Protein AF-A0ABD1EBT6-F1 (afdb_monomer_lite)

Secondary structure (DSSP, 8-state):
--TTTS---SS-------S--S--EEEEEEEPTT-HHHHHHHHHHT--EEEEE---HHHHT----SSEE--SS--S---EEEEEEEEEE-TTS-EEEEEE-SS-TTSTBTTEEEEESSSTTGGGTTSSEEEEEE----TT-----TTSPPEE--THHIIIIIHHHHHHHH-S--PEEEEETTTEEEEE-SSS-EEEEE--TTS--

Organism: Hypothenemus hampei (NCBI:txid57062)

Sequence (205 aa):
MSENEYPYKGEEQQCHFNNKSTTSLSYYGKVKSGCIDYIKAVVVTIGPVSVGIYPDKEFQMYPGREEILESPNFSQQMNHNVLVVRYETTHDGKDYWLVKNSWRDNWGINEFTRIFRNKNNQYGIANAIIYPVLNIYDSTKSPKYRDRPFLNISIRYVEYFFLPLILLLYGHKPATALVYGQYVMTFMLNEKFSILLRFNLDSMN

Foldseek 3Di:
DDCVVPPDDPDDDDDPDDPPDPFAFPDKDKDAFPPLVVCQVCCVFPFKKKFFFQQDPCQVPPQADQDADDDPDADLDGDAIWIQGHWDADPVGFTWTWIAADPDCRHYNRRIHTYGRPHSCHRNRRGIIMDTQIDPPPVPDDPPPPDDDEDEDEPVCCVPPVVVVLCVPQNPDDFDWHDDPDFWTWTPSDPVDIHIYGYDPPPDD

InterPro domains:
  IPR000668 Peptidase C1A, papain C-terminal [PF00112] (2-133)
  IPR013128 Peptidase C1A [PTHR12411] (2-127)
  IPR038765 Papain-like cysteine peptidase superfamily [SSF54001] (2-137)

pLDDT: mean 74.18, std 22.22, range [31.44, 97.94]

Structure (mmCIF, N/CA/C/O backbone):
data_AF-A0ABD1EBT6-F1
#
_entry.id   AF-A0ABD1EBT6-F1
#
loop_
_atom_site.group_PDB
_atom_site.id
_atom_site.type_symbol
_atom_site.label_atom_id
_atom_site.label_alt_id
_atom_site.label_comp_id
_atom_site.label_asym_id
_atom_site.label_entity_id
_atom_site.label_seq_id
_atom_site.pdbx_PDB_ins_code
_atom_site.Cartn_x
_atom_site.Cartn_y
_atom_site.Cartn_z
_atom_site.occupancy
_atom_site.B_iso_or_equiv
_atom_site.auth_seq_id
_atom_site.auth_comp_id
_atom_site.auth_asym_id
_atom_site.auth_atom_id
_atom_site.pdbx_PDB_model_num
ATOM 1 N N . MET A 1 1 ? 13.365 -5.245 -16.283 1.00 87.31 1 MET A N 1
ATOM 2 C CA . MET A 1 1 ? 13.628 -6.697 -16.329 1.00 87.31 1 MET A CA 1
ATOM 3 C C . MET A 1 1 ? 12.586 -7.384 -15.466 1.00 87.31 1 MET A C 1
ATOM 5 O O . MET A 1 1 ? 12.072 -6.745 -14.552 1.00 87.31 1 MET A O 1
ATOM 9 N N . SER A 1 2 ? 12.240 -8.625 -15.778 1.00 89.94 2 SER A N 1
ATOM 10 C CA . SER A 1 2 ? 11.341 -9.450 -14.961 1.00 89.94 2 SER A CA 1
ATOM 11 C C . SER A 1 2 ? 12.075 -10.121 -13.790 1.00 89.94 2 SER A C 1
ATOM 13 O O . SER A 1 2 ? 13.301 -10.219 -13.813 1.00 89.94 2 SER A O 1
ATOM 15 N N . GLU A 1 3 ? 11.333 -10.635 -12.802 1.00 90.56 3 GLU A N 1
ATOM 16 C CA . GLU A 1 3 ? 11.896 -11.391 -11.664 1.00 90.56 3 GLU A CA 1
ATOM 17 C C . GLU A 1 3 ? 12.708 -12.617 -12.122 1.00 90.56 3 GLU A C 1
ATOM 19 O O . GLU A 1 3 ? 13.746 -12.933 -11.553 1.00 90.56 3 GLU A O 1
ATOM 24 N N . ASN A 1 4 ? 12.299 -13.272 -13.215 1.00 90.69 4 ASN A N 1
ATOM 25 C CA . ASN A 1 4 ? 13.038 -14.405 -13.782 1.00 90.69 4 ASN A CA 1
ATOM 26 C C . ASN A 1 4 ? 14.395 -13.989 -14.381 1.00 90.69 4 ASN A C 1
ATOM 28 O O . ASN A 1 4 ? 15.330 -14.786 -14.403 1.00 90.69 4 ASN A O 1
ATOM 32 N N . GLU A 1 5 ? 14.503 -12.759 -14.891 1.00 91.06 5 GLU A N 1
ATOM 33 C CA . GLU A 1 5 ? 15.734 -12.224 -15.488 1.00 91.06 5 GLU A CA 1
ATOM 34 C C . GLU A 1 5 ? 16.662 -11.579 -14.452 1.00 91.06 5 GLU A C 1
ATOM 36 O O . GLU A 1 5 ? 17.872 -11.536 -14.669 1.00 91.06 5 GLU A O 1
ATOM 41 N N . TYR A 1 6 ? 16.107 -11.056 -13.355 1.00 92.44 6 TYR A N 1
ATOM 42 C CA . TYR A 1 6 ? 16.852 -10.457 -12.249 1.00 92.44 6 TYR A CA 1
ATOM 43 C C . TYR A 1 6 ? 16.227 -10.875 -10.905 1.00 92.44 6 TYR A C 1
ATOM 45 O O . TYR A 1 6 ? 15.493 -10.092 -10.303 1.00 92.44 6 TYR A O 1
ATOM 53 N N . PRO A 1 7 ? 16.511 -12.097 -10.421 1.00 93.69 7 PRO A N 1
ATOM 54 C CA . PRO A 1 7 ? 15.863 -12.635 -9.231 1.00 93.69 7 PRO A CA 1
ATOM 55 C C . PRO A 1 7 ? 16.366 -11.986 -7.941 1.00 93.69 7 PRO A C 1
ATOM 57 O O . PRO A 1 7 ? 17.569 -11.757 -7.764 1.00 93.69 7 PRO A O 1
ATOM 60 N N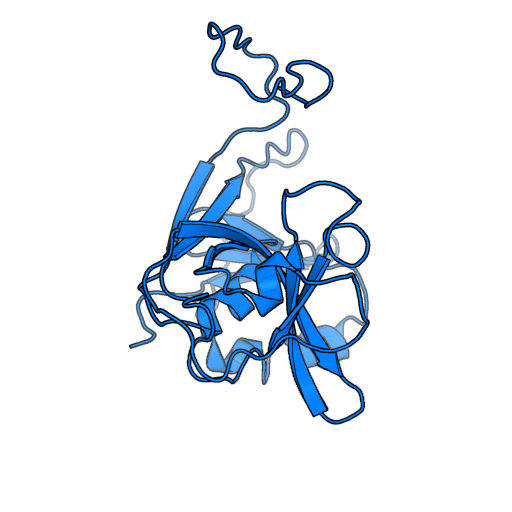 . TYR A 1 8 ? 15.454 -11.779 -6.997 1.00 93.25 8 TYR A N 1
ATOM 61 C CA . TYR A 1 8 ? 15.749 -11.304 -5.653 1.00 93.25 8 TYR A CA 1
ATOM 62 C C . TYR A 1 8 ? 16.649 -12.286 -4.884 1.00 93.25 8 TYR A C 1
ATOM 64 O O . TYR A 1 8 ? 16.400 -13.494 -4.858 1.00 93.25 8 TYR A O 1
ATOM 72 N N . LYS A 1 9 ? 17.697 -11.770 -4.225 1.00 94.69 9 LYS A N 1
ATOM 73 C CA . LYS A 1 9 ? 18.632 -12.578 -3.411 1.00 94.69 9 LYS A CA 1
ATOM 74 C C . LYS A 1 9 ? 18.606 -12.280 -1.915 1.00 94.69 9 LYS A C 1
ATOM 76 O O . LYS A 1 9 ? 19.195 -13.033 -1.154 1.00 94.69 9 LYS A O 1
ATOM 81 N N . GLY A 1 10 ? 17.913 -11.228 -1.478 1.00 92.44 10 GLY A N 1
ATOM 82 C CA . GLY A 1 10 ? 17.911 -10.841 -0.062 1.00 92.44 10 GLY A CA 1
ATOM 83 C C . GLY A 1 10 ? 19.189 -10.147 0.413 1.00 92.44 10 GLY A C 1
ATOM 84 O O . GLY A 1 10 ? 19.357 -9.966 1.612 1.00 92.44 10 GLY A O 1
ATOM 85 N N . GLU A 1 11 ? 20.060 -9.739 -0.508 1.00 95.69 11 GLU A N 1
ATOM 86 C CA . GLU A 1 11 ? 21.315 -9.046 -0.221 1.00 95.69 11 GLU A CA 1
ATOM 87 C C . GLU A 1 11 ? 21.679 -8.073 -1.350 1.00 95.69 11 GLU A C 1
ATOM 89 O O . GLU A 1 11 ? 21.178 -8.183 -2.478 1.00 95.69 11 GLU A O 1
ATOM 94 N N . GLU A 1 12 ? 22.537 -7.104 -1.031 1.00 95.88 12 GLU A N 1
ATOM 95 C CA . GLU A 1 12 ? 23.084 -6.169 -2.011 1.00 95.88 12 GLU A CA 1
ATOM 96 C C . GLU A 1 12 ? 24.015 -6.903 -2.987 1.00 95.88 12 GLU A C 1
ATOM 98 O O . GLU A 1 12 ? 24.836 -7.728 -2.595 1.00 95.88 12 GLU A O 1
ATOM 103 N N . GLN A 1 13 ? 23.880 -6.598 -4.276 1.00 94.69 13 GLN A N 1
ATOM 104 C CA . GLN A 1 13 ? 24.651 -7.208 -5.357 1.00 94.69 13 GLN A CA 1
ATOM 105 C C . GLN A 1 13 ? 25.164 -6.135 -6.310 1.00 94.69 13 GLN A C 1
ATOM 107 O O . GLN A 1 13 ? 24.651 -5.015 -6.349 1.00 94.69 13 GLN A O 1
ATOM 112 N N . GLN A 1 14 ? 26.130 -6.502 -7.150 1.00 96.38 14 GLN A N 1
ATOM 113 C CA . GLN A 1 14 ? 26.513 -5.657 -8.274 1.00 96.38 14 GLN A CA 1
ATOM 114 C C . GLN A 1 14 ? 25.343 -5.483 -9.255 1.00 96.38 14 GLN A C 1
ATOM 116 O O . GLN A 1 14 ? 24.541 -6.391 -9.480 1.00 96.38 14 GLN A O 1
ATOM 121 N N . CYS A 1 15 ? 25.245 -4.287 -9.838 1.00 94.62 15 CYS A N 1
ATOM 122 C CA . CYS A 1 15 ? 24.203 -3.964 -10.803 1.00 94.62 15 CYS A CA 1
ATOM 123 C C . CYS A 1 15 ? 24.454 -4.700 -12.125 1.00 94.62 15 CYS A C 1
ATOM 125 O O . CYS A 1 15 ? 25.416 -4.412 -12.836 1.00 94.62 15 CYS A O 1
ATOM 127 N N . HIS A 1 16 ? 23.543 -5.604 -12.479 1.00 92.44 16 HIS A N 1
ATOM 128 C CA . HIS A 1 16 ? 23.545 -6.324 -13.755 1.00 92.44 16 HIS A CA 1
ATOM 129 C C . HIS A 1 16 ? 22.368 -5.908 -14.648 1.00 92.44 16 HIS A C 1
ATOM 131 O O . HIS A 1 16 ? 21.829 -6.712 -15.411 1.00 92.44 16 HIS A O 1
ATOM 137 N N . PHE A 1 17 ? 21.946 -4.642 -14.545 1.00 90.75 17 PHE A N 1
ATOM 138 C CA . PHE A 1 17 ? 20.859 -4.105 -15.358 1.00 90.75 17 PHE A CA 1
ATOM 139 C C . PHE A 1 17 ? 21.162 -4.250 -16.854 1.00 90.75 17 PHE A C 1
ATOM 141 O O . PHE A 1 17 ? 22.211 -3.829 -17.342 1.00 90.75 17 PHE A O 1
ATOM 148 N N . ASN A 1 18 ? 20.202 -4.800 -17.597 1.00 86.44 18 ASN A N 1
ATOM 149 C CA . ASN A 1 18 ? 20.209 -4.812 -19.051 1.00 86.44 18 ASN A CA 1
ATOM 150 C C . ASN A 1 18 ? 18.966 -4.077 -19.582 1.00 86.44 18 ASN A C 1
ATOM 152 O O . ASN A 1 18 ? 17.905 -4.070 -18.957 1.00 86.44 18 ASN A O 1
ATOM 156 N N . ASN A 1 19 ? 19.077 -3.455 -20.759 1.00 80.62 19 ASN A N 1
ATOM 157 C CA . ASN A 1 19 ? 17.991 -2.660 -21.346 1.00 80.62 19 ASN A CA 1
ATOM 158 C C . ASN A 1 19 ? 16.839 -3.515 -21.931 1.00 80.62 19 ASN A C 1
ATOM 160 O O . ASN A 1 19 ? 16.123 -3.076 -22.827 1.00 80.62 19 ASN A O 1
ATOM 164 N N . LYS A 1 20 ? 16.631 -4.746 -21.445 1.00 76.62 20 LYS A N 1
ATOM 165 C CA . LYS A 1 20 ? 15.463 -5.580 -21.775 1.00 76.62 20 LYS A CA 1
ATOM 166 C C . LYS A 1 20 ? 14.320 -5.255 -20.818 1.00 76.62 20 LYS A C 1
ATOM 168 O O . LYS A 1 20 ? 13.806 -6.108 -20.094 1.00 76.62 20 LYS A O 1
ATOM 173 N N . SER A 1 21 ? 13.972 -3.975 -20.716 1.00 73.00 21 SER A N 1
ATOM 174 C CA . SER A 1 21 ? 12.933 -3.577 -19.779 1.00 73.00 21 SER A CA 1
ATOM 175 C C . SER A 1 21 ? 11.556 -3.975 -20.299 1.00 73.00 21 SER A C 1
ATOM 177 O O . SER A 1 21 ? 11.148 -3.558 -21.376 1.00 73.00 21 SER A O 1
ATOM 179 N N . THR A 1 22 ? 10.819 -4.749 -19.503 1.00 76.81 22 THR A N 1
ATOM 180 C CA . THR A 1 22 ? 9.424 -5.128 -19.772 1.00 76.81 22 THR A CA 1
ATOM 181 C C . THR A 1 22 ? 8.481 -3.919 -19.771 1.00 76.81 22 THR A C 1
ATOM 183 O O . THR A 1 22 ? 7.416 -3.959 -20.374 1.00 76.81 22 THR A O 1
ATOM 186 N N . THR A 1 23 ? 8.854 -2.839 -19.078 1.00 81.50 23 THR A N 1
ATOM 187 C CA . THR A 1 23 ? 8.077 -1.597 -18.983 1.00 81.50 23 THR A CA 1
ATOM 188 C C . THR A 1 23 ? 8.992 -0.409 -18.678 1.00 81.50 23 THR A C 1
ATOM 190 O O . THR A 1 23 ? 10.156 -0.591 -18.319 1.00 81.50 23 THR A O 1
ATOM 193 N N . SER A 1 24 ? 8.489 0.817 -18.800 1.00 81.81 24 SER A N 1
ATOM 194 C CA . SER A 1 24 ? 9.201 2.012 -18.339 1.00 81.81 24 SER A CA 1
ATOM 195 C C . SER A 1 24 ? 8.267 2.938 -17.574 1.00 81.81 24 SER A C 1
ATOM 197 O O . SER A 1 24 ? 7.067 3.007 -17.846 1.00 81.81 24 SER A O 1
ATOM 199 N N . LEU A 1 25 ? 8.828 3.641 -16.595 1.00 81.88 25 LEU A N 1
ATOM 200 C CA . LEU A 1 25 ? 8.111 4.640 -15.820 1.00 81.88 25 LEU A CA 1
ATOM 201 C C . LEU A 1 25 ? 8.045 5.943 -16.622 1.00 81.88 25 LEU A C 1
ATOM 203 O O . LEU A 1 25 ? 9.066 6.429 -17.104 1.00 81.88 25 LEU A O 1
ATOM 207 N N . SER A 1 26 ? 6.848 6.502 -16.753 1.00 82.38 26 SER A N 1
ATOM 208 C CA . SER A 1 26 ? 6.634 7.840 -17.308 1.00 82.38 26 SER A CA 1
ATOM 209 C C . SER A 1 26 ? 6.781 8.900 -16.221 1.00 82.38 26 SER A C 1
ATOM 211 O O . SER A 1 26 ? 7.504 9.881 -16.364 1.00 82.38 26 SER A O 1
ATOM 213 N N . TYR A 1 27 ? 6.087 8.674 -15.108 1.00 82.44 27 TYR A N 1
ATOM 214 C CA . TYR A 1 27 ? 5.970 9.600 -13.993 1.00 82.44 27 TYR A CA 1
ATOM 215 C C . TYR A 1 27 ? 5.683 8.816 -12.713 1.00 82.44 27 TYR A C 1
ATOM 217 O O . TYR A 1 27 ? 5.213 7.681 -12.766 1.00 82.44 27 TYR A O 1
ATOM 225 N N . TYR A 1 28 ? 5.926 9.425 -11.559 1.00 83.19 28 TYR A N 1
ATOM 226 C CA . TYR A 1 28 ? 5.392 8.943 -10.293 1.00 83.19 28 TYR A CA 1
ATOM 227 C C . TYR A 1 28 ? 4.717 10.096 -9.561 1.00 83.19 28 TYR A C 1
ATOM 229 O O . TYR A 1 28 ? 5.250 11.204 -9.498 1.00 83.19 28 TYR A O 1
ATOM 237 N N . GLY A 1 29 ? 3.545 9.831 -8.998 1.00 82.12 29 GLY A N 1
ATOM 238 C CA . GLY A 1 29 ? 2.849 10.789 -8.155 1.00 82.12 29 GLY A CA 1
ATOM 239 C C . GLY A 1 29 ? 3.228 10.603 -6.695 1.00 82.12 29 GLY A C 1
ATOM 240 O O . GLY A 1 29 ? 3.378 9.475 -6.224 1.00 82.12 29 GLY A O 1
ATOM 241 N N . LYS A 1 30 ? 3.345 11.716 -5.969 1.00 87.12 30 LYS A N 1
ATOM 242 C CA . LYS A 1 30 ? 3.439 11.745 -4.507 1.00 87.12 30 LYS A CA 1
ATOM 243 C C . LYS A 1 30 ? 2.263 12.545 -3.971 1.00 87.12 30 LYS A C 1
ATOM 245 O O . LYS A 1 30 ? 2.067 13.686 -4.380 1.00 87.12 30 LYS A O 1
ATOM 250 N N . VAL A 1 31 ? 1.495 11.960 -3.059 1.00 84.94 31 VAL A N 1
ATOM 251 C CA . VAL A 1 31 ? 0.366 12.655 -2.428 1.00 84.94 31 VAL A CA 1
ATOM 252 C C . VAL A 1 31 ? 0.821 13.305 -1.125 1.00 84.94 31 VAL A C 1
ATOM 254 O O . VAL A 1 31 ? 1.706 12.796 -0.430 1.00 84.94 31 VAL A O 1
ATOM 257 N N . LYS A 1 32 ? 0.215 14.447 -0.796 1.00 83.00 32 LYS A N 1
ATOM 258 C CA . LYS A 1 32 ? 0.358 15.096 0.506 1.00 83.00 32 LYS A CA 1
ATOM 259 C C . LYS A 1 32 ? -0.080 14.143 1.629 1.00 83.00 32 LYS A C 1
ATOM 261 O O . LYS A 1 32 ? -1.073 13.430 1.506 1.00 83.00 32 LYS A O 1
ATOM 266 N N . SER A 1 33 ? 0.680 14.158 2.722 1.00 87.12 33 SER A N 1
ATOM 267 C CA . SER A 1 33 ? 0.389 13.364 3.918 1.00 87.12 33 SER A CA 1
ATOM 268 C C . SER A 1 33 ? -1.005 13.678 4.477 1.00 87.12 33 SER A C 1
ATOM 270 O O . SER A 1 33 ? -1.423 14.838 4.493 1.00 87.12 33 SER A O 1
ATOM 272 N N . GLY A 1 34 ? -1.716 12.645 4.930 1.00 83.88 34 GLY A N 1
ATOM 273 C CA . GLY A 1 34 ? -3.041 12.739 5.549 1.00 83.88 34 GLY A CA 1
ATOM 274 C C . GLY A 1 34 ? -4.219 12.713 4.568 1.00 83.88 34 GLY A C 1
ATOM 275 O O . GLY A 1 34 ? -5.365 12.598 4.997 1.00 83.88 34 GLY A O 1
ATOM 276 N N . CYS A 1 35 ? -3.972 12.755 3.257 1.00 82.88 35 CYS A N 1
ATOM 277 C CA . CYS A 1 35 ? -5.014 12.722 2.230 1.00 82.88 35 CYS A CA 1
ATOM 278 C C . CYS A 1 35 ? -5.500 11.285 1.955 1.00 82.88 35 CYS A C 1
ATOM 280 O O . CYS A 1 35 ? -5.258 10.728 0.888 1.00 82.88 35 CYS A O 1
ATOM 282 N N . ILE A 1 36 ? -6.186 10.659 2.915 1.00 85.12 36 ILE A N 1
ATOM 283 C CA . ILE A 1 36 ? -6.582 9.240 2.834 1.00 85.12 36 ILE A CA 1
ATOM 284 C C . ILE A 1 36 ? -7.500 8.920 1.640 1.00 85.12 36 ILE A C 1
ATOM 286 O O . ILE A 1 36 ? -7.357 7.870 1.012 1.00 85.12 36 ILE A O 1
ATOM 290 N N . ASP A 1 37 ? -8.380 9.850 1.261 1.00 84.69 37 ASP A N 1
ATOM 291 C CA . ASP A 1 37 ? -9.290 9.686 0.120 1.00 84.69 37 ASP A CA 1
ATOM 292 C C . ASP A 1 37 ? -8.550 9.612 -1.224 1.00 84.69 37 ASP A C 1
ATOM 294 O O . ASP A 1 37 ? -9.045 9.012 -2.179 1.00 84.69 37 ASP A O 1
ATOM 298 N N . TYR A 1 38 ? -7.321 10.133 -1.300 1.00 83.94 38 TYR A N 1
ATOM 299 C CA . TYR A 1 38 ? -6.503 10.001 -2.506 1.00 83.94 38 TYR A CA 1
ATOM 300 C C . TYR A 1 38 ? -6.068 8.565 -2.739 1.00 83.94 38 TYR A C 1
ATOM 302 O O . TYR A 1 38 ? -5.951 8.161 -3.891 1.00 83.94 38 TYR A O 1
ATOM 310 N N . ILE A 1 39 ? -5.868 7.774 -1.680 1.00 87.75 39 ILE A N 1
ATOM 311 C CA . ILE A 1 39 ? -5.573 6.348 -1.837 1.00 87.75 39 ILE A CA 1
ATOM 312 C C . ILE A 1 39 ? -6.740 5.687 -2.577 1.00 87.75 39 ILE A C 1
ATOM 314 O O . ILE A 1 39 ? -6.507 4.976 -3.550 1.00 87.75 39 ILE A O 1
ATOM 318 N N . LYS A 1 40 ? -7.996 5.988 -2.204 1.00 85.19 40 LYS A N 1
ATOM 319 C CA . LYS A 1 40 ? -9.182 5.452 -2.897 1.00 85.19 40 LYS A CA 1
ATOM 320 C C . LYS A 1 40 ? -9.193 5.855 -4.368 1.00 85.19 40 LYS A C 1
ATOM 322 O O . LYS A 1 40 ? -9.378 5.004 -5.238 1.00 85.19 40 LYS A O 1
ATOM 327 N N . ALA A 1 41 ? -8.989 7.146 -4.631 1.00 80.31 41 ALA A N 1
ATOM 328 C CA . ALA A 1 41 ? -9.000 7.681 -5.982 1.00 80.31 41 ALA A CA 1
ATOM 329 C C . ALA A 1 41 ? -7.944 6.981 -6.840 1.00 80.31 41 ALA A C 1
ATOM 331 O O . ALA A 1 41 ? -8.289 6.390 -7.859 1.00 80.31 41 ALA A O 1
ATOM 332 N N . VAL A 1 42 ? -6.683 6.973 -6.403 1.00 80.56 42 VAL A N 1
ATOM 333 C CA . VAL A 1 42 ? -5.558 6.395 -7.152 1.00 80.56 42 VAL A CA 1
ATOM 334 C C . VAL A 1 42 ? -5.740 4.890 -7.362 1.00 80.56 42 VAL A C 1
ATOM 336 O O . VAL A 1 42 ? -5.527 4.415 -8.472 1.00 80.56 42 VAL A O 1
ATOM 339 N N . VAL A 1 43 ? -6.212 4.152 -6.356 1.00 83.69 43 VAL A N 1
ATOM 340 C CA . VAL A 1 43 ? -6.473 2.707 -6.467 1.00 83.69 43 VAL A CA 1
ATOM 341 C C . VAL A 1 43 ? -7.430 2.374 -7.613 1.00 83.69 43 VAL A C 1
ATOM 343 O O . VAL A 1 43 ? -7.159 1.465 -8.393 1.00 83.69 43 VAL A O 1
ATOM 346 N N . VAL A 1 44 ? -8.544 3.103 -7.736 1.00 78.69 44 VAL A N 1
ATOM 347 C CA . VAL A 1 44 ? -9.552 2.850 -8.788 1.00 78.69 44 VAL A CA 1
ATOM 348 C C . VAL A 1 44 ? -9.092 3.370 -10.146 1.00 78.69 44 VAL A C 1
ATOM 350 O O . VAL A 1 44 ? -9.488 2.845 -11.184 1.00 78.69 44 VAL A O 1
ATOM 353 N N . THR A 1 45 ? -8.285 4.428 -10.145 1.00 72.75 45 THR A N 1
ATOM 354 C CA . THR A 1 45 ? -7.960 5.170 -11.360 1.00 72.75 45 THR A CA 1
ATOM 355 C C . THR A 1 45 ? -6.665 4.715 -12.034 1.00 72.75 45 THR A C 1
ATOM 357 O O . THR A 1 45 ? -6.572 4.651 -13.258 1.00 72.75 45 THR A O 1
ATOM 360 N N . ILE A 1 46 ? -5.652 4.412 -11.238 1.00 79.94 46 ILE A N 1
ATOM 361 C CA . ILE A 1 46 ? -4.296 4.108 -11.695 1.00 79.94 46 ILE A CA 1
ATOM 362 C C . ILE A 1 46 ? -3.962 2.650 -11.390 1.00 79.94 46 ILE A C 1
ATOM 364 O O . ILE A 1 46 ? -3.369 1.965 -12.220 1.00 79.94 46 ILE A O 1
ATOM 368 N N . GLY A 1 47 ? -4.378 2.170 -10.220 1.00 83.25 47 GLY A N 1
ATOM 369 C CA . GLY A 1 47 ? -4.105 0.825 -9.737 1.00 83.25 47 GLY A CA 1
ATOM 370 C C . GLY A 1 47 ? -3.419 0.845 -8.371 1.00 83.25 47 GLY A C 1
ATOM 371 O O . GLY A 1 47 ? -3.509 1.843 -7.654 1.00 83.25 47 GLY A O 1
ATOM 372 N N . PRO A 1 48 ? -2.742 -0.251 -7.985 1.00 92.88 48 PRO A N 1
ATOM 373 C CA . PRO A 1 48 ? -2.181 -0.401 -6.649 1.00 92.88 48 PRO A CA 1
ATOM 374 C C . PRO A 1 48 ? -1.250 0.743 -6.231 1.00 92.88 48 PRO A C 1
ATOM 376 O O . PRO A 1 48 ? -0.440 1.235 -7.019 1.00 92.88 48 PRO A O 1
ATOM 379 N N . VAL A 1 49 ? -1.344 1.136 -4.962 1.00 94.94 49 VAL A N 1
ATOM 380 C CA . VAL A 1 49 ? -0.684 2.325 -4.411 1.00 94.94 49 VAL A CA 1
ATOM 381 C C . VAL A 1 49 ? 0.328 1.923 -3.358 1.00 94.94 49 VAL A C 1
ATOM 383 O O . VAL A 1 49 ? -0.009 1.220 -2.405 1.00 94.94 49 VAL A O 1
ATOM 386 N N . SER A 1 50 ? 1.568 2.381 -3.515 1.00 97.31 50 SER A N 1
ATOM 387 C CA . SER A 1 50 ? 2.605 2.190 -2.507 1.00 97.31 50 SER A CA 1
ATOM 388 C C . SER A 1 50 ? 2.338 3.131 -1.342 1.00 97.31 50 SER A C 1
ATOM 390 O O . SER A 1 50 ? 2.229 4.345 -1.530 1.00 97.31 50 SER A O 1
ATOM 392 N N . VAL A 1 51 ? 2.268 2.575 -0.139 1.00 97.06 51 VAL A N 1
ATOM 393 C CA . VAL A 1 51 ? 2.049 3.336 1.089 1.00 97.06 51 VAL A CA 1
ATOM 394 C C . VAL A 1 51 ? 3.071 2.962 2.149 1.00 97.06 51 VAL A C 1
ATOM 396 O O . VAL A 1 51 ? 3.513 1.815 2.228 1.00 97.06 51 VAL A O 1
ATOM 399 N N . GLY A 1 52 ? 3.435 3.935 2.973 1.00 96.31 52 GLY A N 1
ATOM 400 C CA . GLY A 1 52 ? 4.229 3.688 4.165 1.00 96.31 52 GLY A CA 1
ATOM 401 C C . GLY A 1 52 ? 3.348 3.436 5.383 1.00 96.31 52 GLY A C 1
ATOM 402 O O . GLY A 1 52 ? 2.332 4.102 5.564 1.00 96.31 52 GLY A O 1
ATOM 403 N N . ILE A 1 53 ? 3.755 2.490 6.223 1.00 96.19 53 ILE A N 1
ATOM 404 C CA . ILE A 1 53 ? 3.096 2.160 7.485 1.00 96.19 53 ILE A CA 1
ATOM 405 C C . ILE A 1 53 ? 4.110 2.007 8.621 1.00 96.19 53 ILE A C 1
ATOM 407 O O . ILE A 1 53 ? 5.315 1.839 8.402 1.00 96.19 53 ILE A O 1
ATOM 411 N N . TYR A 1 54 ? 3.603 2.029 9.848 1.00 95.44 54 TYR A N 1
ATOM 412 C CA . TYR A 1 54 ? 4.276 1.486 11.021 1.00 95.44 54 TYR A CA 1
ATOM 413 C C . TYR A 1 54 ? 3.589 0.178 11.434 1.00 95.44 54 TYR A C 1
ATOM 415 O O . TYR A 1 54 ? 2.502 0.235 12.008 1.00 95.44 54 TYR A O 1
ATOM 423 N N . PRO A 1 55 ? 4.169 -0.998 11.145 1.00 93.38 55 PRO A N 1
ATOM 424 C CA . PRO A 1 55 ? 3.589 -2.267 11.529 1.00 93.38 55 PRO A CA 1
ATOM 425 C C . PRO A 1 55 ? 3.828 -2.484 13.024 1.00 93.38 55 PRO A C 1
ATOM 427 O O . PRO A 1 55 ? 4.960 -2.695 13.467 1.00 93.38 55 PRO A O 1
ATOM 430 N N . ASP A 1 56 ? 2.763 -2.423 13.813 1.00 92.81 56 ASP A N 1
ATOM 431 C CA . ASP A 1 56 ? 2.816 -2.762 15.230 1.00 92.81 56 ASP A CA 1
ATOM 432 C C . ASP A 1 56 ? 2.959 -4.281 15.443 1.00 92.81 56 ASP A C 1
ATOM 434 O O . ASP A 1 56 ? 3.114 -5.065 14.503 1.00 92.81 56 ASP A O 1
ATOM 438 N N . LYS A 1 57 ? 2.917 -4.713 16.707 1.00 91.50 57 LYS A N 1
ATOM 439 C CA . LYS A 1 57 ? 3.046 -6.132 17.050 1.00 91.50 57 LYS A CA 1
ATOM 440 C C . LYS A 1 57 ? 1.938 -6.983 16.422 1.00 91.50 57 LYS A C 1
ATOM 442 O O . LYS A 1 57 ? 2.214 -8.112 16.024 1.00 91.50 57 LYS A O 1
ATOM 447 N N . GLU A 1 58 ? 0.716 -6.462 16.328 1.00 91.25 58 GLU A N 1
ATOM 448 C CA . GLU A 1 58 ? -0.402 -7.201 15.745 1.00 91.25 58 GLU A CA 1
ATOM 449 C C . GLU A 1 58 ? -0.206 -7.411 14.244 1.00 91.25 58 GLU A C 1
ATOM 451 O O . GLU A 1 58 ? -0.347 -8.534 13.762 1.00 91.25 58 GLU A O 1
ATOM 456 N N . PHE A 1 59 ? 0.208 -6.371 13.518 1.00 93.88 59 PHE A N 1
ATOM 457 C CA . PHE A 1 59 ? 0.536 -6.488 12.102 1.00 93.88 59 PHE A CA 1
ATOM 458 C C . PHE A 1 59 ? 1.709 -7.452 11.880 1.00 93.88 59 PHE A C 1
ATOM 460 O O . PHE A 1 59 ? 1.638 -8.333 11.026 1.00 93.88 59 PHE A O 1
ATOM 467 N N . GLN A 1 60 ? 2.787 -7.324 12.660 1.00 93.12 60 GLN A N 1
ATOM 468 C CA . GLN A 1 60 ? 3.974 -8.182 12.541 1.00 93.12 60 GLN A CA 1
ATOM 469 C C . GLN A 1 60 ? 3.660 -9.662 12.769 1.00 93.12 60 GLN A C 1
ATOM 471 O O . GLN A 1 60 ? 4.147 -10.515 12.033 1.00 93.12 60 GLN A O 1
ATOM 476 N N . MET A 1 61 ? 2.824 -9.962 13.763 1.00 91.25 61 MET A N 1
ATOM 477 C CA . MET A 1 61 ? 2.462 -11.329 14.148 1.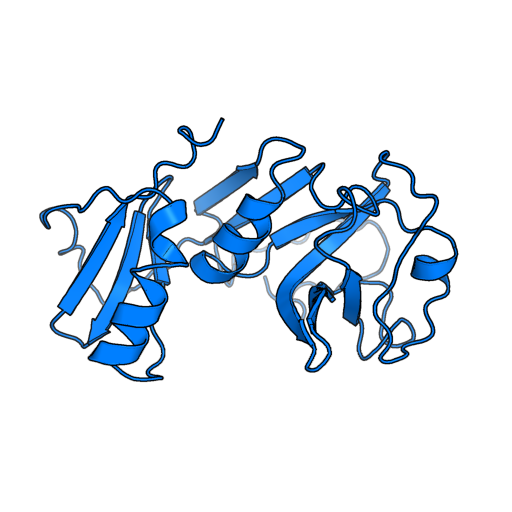00 91.25 61 MET A CA 1
ATOM 478 C C . MET A 1 61 ? 1.179 -11.829 13.476 1.00 91.25 61 MET A C 1
ATOM 480 O O . MET A 1 61 ? 0.655 -12.865 13.881 1.00 91.25 61 MET A O 1
ATOM 484 N N . TYR A 1 62 ? 0.649 -11.104 12.486 1.00 91.69 62 TYR A N 1
ATOM 485 C CA . TYR A 1 62 ? -0.631 -11.424 11.866 1.00 91.69 62 TYR A CA 1
ATOM 486 C C . TYR A 1 62 ? -0.609 -12.827 11.225 1.00 91.69 62 TYR A C 1
ATOM 488 O O . TYR A 1 62 ? 0.093 -13.043 10.232 1.00 91.69 62 TYR A O 1
ATOM 496 N N . PRO A 1 63 ? -1.404 -13.781 11.746 1.00 87.88 63 PRO A N 1
ATOM 497 C CA . PRO A 1 63 ? -1.297 -15.189 11.368 1.00 87.88 63 PRO A CA 1
ATOM 498 C C . PRO A 1 63 ? -2.103 -15.547 10.110 1.00 87.88 63 PRO A C 1
ATOM 500 O O . PRO A 1 63 ? -2.217 -16.723 9.784 1.00 87.88 63 PRO A O 1
ATOM 503 N N . GLY A 1 64 ? -2.714 -14.565 9.434 1.00 88.19 64 GLY A N 1
ATOM 504 C CA . GLY A 1 64 ? -3.575 -14.817 8.275 1.00 88.19 64 GLY A CA 1
ATOM 505 C C . GLY A 1 64 ? -5.008 -15.216 8.629 1.00 88.19 64 GLY A C 1
ATOM 506 O O . GLY A 1 64 ? -5.511 -16.239 8.179 1.00 88.19 64 GLY A O 1
ATOM 507 N N . ARG A 1 65 ? -5.688 -14.391 9.428 1.00 87.81 65 ARG A N 1
ATOM 508 C CA . ARG A 1 65 ? -7.102 -14.561 9.823 1.00 87.81 65 ARG A CA 1
ATOM 509 C C . ARG A 1 65 ? -8.016 -13.589 9.077 1.00 87.81 65 ARG A C 1
ATOM 511 O O . ARG A 1 65 ? -7.594 -12.483 8.779 1.00 87.81 65 ARG A O 1
ATOM 518 N N . GLU A 1 66 ? -9.271 -13.936 8.802 1.00 86.19 66 GLU A N 1
ATOM 519 C CA . GLU A 1 66 ? -10.160 -13.095 7.966 1.00 86.19 66 GLU A CA 1
ATOM 520 C C . GLU A 1 66 ? -10.534 -11.725 8.568 1.00 86.19 66 GLU A C 1
ATOM 522 O O . GLU A 1 66 ? -11.078 -10.861 7.870 1.00 86.19 66 GLU A O 1
ATOM 527 N N . GLU A 1 67 ? -10.246 -11.528 9.852 1.00 90.69 67 GLU A N 1
ATOM 528 C CA . GLU A 1 67 ? -10.499 -10.300 10.597 1.00 90.69 67 GLU A CA 1
ATOM 529 C C . GLU A 1 67 ? -9.744 -9.099 10.013 1.00 90.69 67 GLU A C 1
ATOM 531 O O . GLU A 1 67 ? -8.643 -9.212 9.471 1.00 90.69 67 GLU A O 1
ATOM 536 N N . ILE A 1 68 ? -10.356 -7.923 10.148 1.00 94.44 68 ILE A N 1
ATOM 537 C CA . ILE A 1 68 ? -9.746 -6.657 9.754 1.00 94.44 68 ILE A CA 1
ATOM 538 C C . ILE A 1 68 ? -8.852 -6.189 10.901 1.00 94.44 68 ILE A C 1
ATOM 540 O O . ILE A 1 68 ? -9.329 -6.021 12.021 1.00 94.44 68 ILE A O 1
ATOM 544 N N . LEU A 1 69 ? -7.576 -5.951 10.607 1.00 94.00 69 LEU A N 1
ATOM 545 C CA . LEU A 1 69 ? -6.616 -5.408 11.553 1.00 94.00 69 LEU A CA 1
ATOM 546 C C . LEU A 1 69 ? -7.013 -4.001 11.997 1.00 94.00 69 LEU A C 1
ATOM 548 O O . LEU A 1 69 ? -7.287 -3.102 11.183 1.00 94.00 69 LEU A O 1
ATOM 552 N N . GLU A 1 70 ? -6.986 -3.826 13.310 1.00 91.38 70 GLU A N 1
ATOM 553 C CA . GLU A 1 70 ? -7.218 -2.571 13.997 1.00 91.38 70 GLU A CA 1
ATOM 554 C C . GLU A 1 70 ? -6.126 -2.367 15.035 1.00 91.38 70 GLU A C 1
ATOM 556 O O . GLU A 1 70 ? -6.044 -3.112 16.003 1.00 91.38 70 GLU A O 1
ATOM 561 N N . SER A 1 71 ? -5.343 -1.305 14.887 1.00 86.38 71 SER A N 1
ATOM 562 C CA . SER A 1 71 ? -4.463 -0.869 15.962 1.00 86.38 71 SER A CA 1
ATOM 563 C C . SER A 1 71 ? -5.110 0.292 16.715 1.00 86.38 71 SER A C 1
ATOM 565 O O . SER A 1 71 ? -5.236 1.382 16.151 1.00 86.38 71 SER A O 1
ATOM 567 N N . PRO A 1 72 ? -5.492 0.129 17.994 1.00 77.56 72 PRO A N 1
ATOM 568 C CA . PRO A 1 72 ? -5.953 1.249 18.813 1.00 77.56 72 PRO A CA 1
ATOM 569 C C . PRO A 1 72 ? -4.806 2.207 19.175 1.00 77.56 72 PRO A C 1
ATOM 571 O O . PRO A 1 72 ? -5.043 3.399 19.352 1.00 77.56 72 PRO A O 1
ATOM 574 N N . ASN A 1 73 ? -3.566 1.704 19.239 1.00 80.56 73 ASN A N 1
ATOM 575 C CA . ASN A 1 73 ? -2.368 2.450 19.626 1.00 80.56 73 ASN A CA 1
ATOM 576 C C . ASN A 1 73 ? -1.286 2.297 18.549 1.00 80.56 73 ASN A C 1
ATOM 578 O O . ASN A 1 73 ? -0.421 1.431 18.643 1.00 80.56 73 ASN A O 1
ATOM 582 N N . PHE A 1 74 ? -1.335 3.136 17.515 1.00 81.44 74 PHE A N 1
ATOM 583 C CA . PHE A 1 74 ? -0.377 3.107 16.405 1.00 81.44 74 PHE A CA 1
ATOM 584 C C . PHE A 1 74 ? 0.545 4.324 16.417 1.00 81.44 74 PHE A C 1
ATOM 586 O O . PHE A 1 74 ? 0.148 5.434 16.773 1.00 81.44 74 PHE A O 1
ATOM 593 N N . SER A 1 75 ? 1.775 4.113 15.953 1.00 84.44 75 SER A N 1
ATOM 594 C CA . SER A 1 75 ? 2.676 5.207 15.605 1.00 84.44 75 SER A CA 1
ATOM 595 C C . SER A 1 75 ? 2.336 5.765 14.223 1.00 84.44 75 SER A C 1
ATOM 597 O O . SER A 1 75 ? 1.894 5.044 13.329 1.00 84.44 75 SER A O 1
ATOM 599 N N . GLN A 1 76 ? 2.591 7.058 14.041 1.00 87.00 76 GLN A N 1
ATOM 600 C CA . GLN A 1 76 ? 2.566 7.729 12.737 1.00 87.00 76 GLN A CA 1
ATOM 601 C C . GLN A 1 76 ? 3.931 7.671 12.029 1.00 87.00 76 GLN A C 1
ATOM 603 O O . GLN A 1 76 ? 4.050 8.044 10.861 1.00 87.00 76 GLN A O 1
ATOM 608 N N . GLN A 1 77 ? 4.979 7.227 12.731 1.00 89.25 77 GLN A N 1
ATOM 609 C CA . GLN A 1 77 ? 6.328 7.132 12.189 1.00 89.25 77 GLN A CA 1
ATOM 610 C C . GLN A 1 77 ? 6.451 5.886 11.321 1.00 89.25 77 GLN A C 1
ATOM 612 O O . GLN A 1 77 ? 6.637 4.793 11.832 1.00 89.25 77 GLN A O 1
ATOM 617 N N . MET A 1 78 ? 6.383 6.046 10.007 1.00 91.50 78 MET A N 1
ATOM 618 C CA . MET A 1 78 ? 6.517 4.921 9.089 1.00 91.50 78 MET A CA 1
ATOM 619 C C . MET A 1 78 ? 7.930 4.321 9.115 1.00 91.50 78 MET A C 1
ATOM 621 O O . MET A 1 78 ? 8.922 5.052 9.143 1.00 91.50 78 MET A O 1
ATOM 625 N N . ASN A 1 79 ? 8.022 2.999 9.014 1.00 95.06 79 ASN A N 1
ATOM 626 C CA . ASN A 1 79 ? 9.285 2.271 8.844 1.00 95.06 79 ASN A CA 1
ATOM 627 C C . ASN A 1 79 ? 9.172 1.074 7.882 1.00 95.06 79 ASN A C 1
ATOM 629 O O . ASN A 1 79 ? 10.161 0.379 7.665 1.00 95.06 79 ASN A O 1
ATOM 633 N N . HIS A 1 80 ? 7.991 0.833 7.309 1.00 96.56 80 HIS A N 1
ATOM 634 C CA . HIS A 1 80 ? 7.733 -0.274 6.395 1.00 96.56 80 HIS A CA 1
ATOM 635 C C . HIS A 1 80 ? 6.874 0.193 5.221 1.00 96.56 80 HIS A C 1
ATOM 637 O O . HIS A 1 80 ? 6.003 1.041 5.397 1.00 96.56 80 HIS A O 1
ATOM 643 N N . ASN A 1 81 ? 7.108 -0.351 4.027 1.00 96.81 81 ASN A N 1
ATOM 644 C CA . ASN A 1 81 ? 6.321 -0.033 2.834 1.00 96.81 81 ASN A CA 1
ATOM 645 C C . ASN A 1 81 ? 5.495 -1.245 2.416 1.00 96.81 81 ASN A C 1
ATOM 647 O O . ASN A 1 81 ? 6.003 -2.362 2.336 1.00 96.81 81 ASN A O 1
ATOM 651 N N . VAL A 1 82 ? 4.230 -0.997 2.105 1.00 97.62 82 VAL A N 1
ATOM 652 C CA . VAL A 1 82 ? 3.261 -1.999 1.658 1.00 97.62 82 VAL A CA 1
ATOM 653 C C . VAL A 1 82 ? 2.479 -1.461 0.462 1.00 97.62 82 VAL A C 1
ATOM 655 O O . VAL A 1 82 ? 2.620 -0.299 0.073 1.00 97.62 82 VAL A O 1
ATOM 658 N N . LEU A 1 83 ? 1.653 -2.309 -0.144 1.00 97.94 83 LEU A N 1
ATOM 659 C CA . LEU A 1 83 ? 0.888 -1.955 -1.333 1.00 97.94 83 LEU A CA 1
ATOM 660 C C . LEU A 1 83 ? -0.611 -2.055 -1.051 1.00 97.94 83 LEU A C 1
ATOM 662 O O . LEU A 1 83 ? -1.127 -3.143 -0.804 1.00 97.94 83 LEU A O 1
ATOM 666 N N . VAL A 1 84 ? -1.336 -0.942 -1.134 1.00 97.94 84 VAL A N 1
ATOM 667 C CA . VAL A 1 84 ? -2.805 -0.963 -1.137 1.00 97.94 84 VAL A CA 1
ATOM 668 C C . VAL A 1 84 ? -3.260 -1.384 -2.526 1.00 97.94 84 VAL A C 1
ATOM 670 O O . VAL A 1 84 ? -3.029 -0.667 -3.497 1.00 97.94 84 VAL A O 1
ATOM 673 N N . VAL A 1 85 ? -3.904 -2.545 -2.634 1.00 95.81 85 VAL A N 1
ATOM 674 C CA . VAL A 1 85 ? -4.340 -3.088 -3.932 1.00 95.81 85 VAL A CA 1
ATOM 675 C C . VAL A 1 85 ? -5.781 -2.729 -4.267 1.00 95.81 85 VAL A C 1
ATOM 677 O O . VAL A 1 85 ? -6.099 -2.507 -5.430 1.00 95.81 85 VAL A O 1
ATOM 680 N N . ARG A 1 86 ? -6.652 -2.680 -3.255 1.00 92.69 86 ARG A N 1
ATOM 681 C CA . ARG A 1 86 ? -8.050 -2.253 -3.367 1.00 92.69 86 ARG A CA 1
ATOM 682 C C . ARG A 1 86 ? -8.613 -1.857 -2.005 1.00 92.69 86 ARG A C 1
ATOM 684 O O . ARG A 1 86 ? -7.961 -2.040 -0.978 1.00 92.69 86 ARG A O 1
ATOM 691 N N . TYR A 1 87 ? -9.834 -1.343 -2.000 1.00 92.81 87 TYR A N 1
ATOM 692 C CA . TYR A 1 87 ? -10.630 -1.152 -0.793 1.00 92.81 87 TYR A CA 1
ATOM 693 C C . TYR A 1 87 ? -12.020 -1.730 -1.001 1.00 92.81 87 TYR A C 1
ATOM 695 O O . TYR A 1 87 ? -12.531 -1.743 -2.119 1.00 92.81 87 TYR A O 1
ATOM 703 N N . GLU A 1 88 ? -12.624 -2.188 0.084 1.00 93.50 88 GLU A N 1
ATOM 704 C CA . GLU A 1 88 ? -13.957 -2.775 0.085 1.00 93.50 88 GLU A CA 1
ATOM 705 C C . GLU A 1 88 ? -14.666 -2.456 1.407 1.00 93.50 88 GLU A C 1
ATOM 707 O O . GLU A 1 88 ? -14.081 -1.895 2.342 1.00 93.50 88 GLU A O 1
ATOM 712 N N . THR A 1 89 ? -15.938 -2.829 1.463 1.00 93.62 89 THR A N 1
ATOM 713 C CA . THR A 1 89 ? -16.768 -2.795 2.662 1.00 93.62 89 THR A CA 1
ATOM 714 C C . THR A 1 89 ? -17.291 -4.207 2.882 1.00 93.62 89 THR A C 1
ATOM 716 O O . THR A 1 89 ? -17.789 -4.840 1.950 1.00 93.62 89 THR A O 1
ATOM 719 N N . THR A 1 90 ? -17.143 -4.736 4.092 1.00 92.00 90 THR A N 1
ATOM 720 C CA . THR A 1 90 ? -17.704 -6.044 4.448 1.00 92.00 90 THR A CA 1
ATOM 721 C C . THR A 1 90 ? -19.232 -6.000 4.483 1.00 92.00 90 THR A C 1
ATOM 723 O O . THR A 1 90 ? -19.842 -4.932 4.531 1.00 92.00 90 THR A O 1
ATOM 726 N N . HIS A 1 91 ? -19.875 -7.170 4.507 1.00 91.56 91 HIS A N 1
ATOM 727 C CA . HIS A 1 91 ? -21.337 -7.253 4.572 1.00 91.56 91 HIS A CA 1
ATOM 728 C C . HIS A 1 91 ? -21.926 -6.600 5.837 1.00 91.56 91 HIS A C 1
ATOM 730 O O . HIS A 1 91 ? -23.012 -6.032 5.785 1.00 91.56 91 HIS A O 1
ATOM 736 N N . ASP A 1 92 ? -21.189 -6.621 6.951 1.00 92.69 92 ASP A N 1
ATOM 737 C CA . ASP A 1 92 ? -21.540 -5.954 8.210 1.00 92.69 92 ASP A CA 1
ATOM 738 C C . ASP A 1 92 ? -21.123 -4.468 8.263 1.00 92.69 92 ASP A C 1
ATOM 740 O O . ASP A 1 92 ? -21.175 -3.849 9.324 1.00 92.69 92 ASP A O 1
ATOM 744 N N . GLY A 1 93 ? -20.731 -3.873 7.129 1.00 93.56 93 GLY A N 1
ATOM 745 C CA . GLY A 1 93 ? -20.516 -2.429 6.994 1.00 93.56 93 GLY A CA 1
ATOM 746 C C . GLY A 1 93 ? -19.137 -1.923 7.425 1.00 93.56 93 GLY A C 1
ATOM 747 O O . GLY A 1 93 ? -18.979 -0.729 7.676 1.00 93.56 93 GLY A O 1
ATOM 748 N N . LYS A 1 94 ? -18.124 -2.793 7.525 1.00 94.50 94 LYS A N 1
ATOM 749 C CA . LYS A 1 94 ? -16.760 -2.401 7.908 1.00 94.50 94 LYS A CA 1
ATOM 750 C C . LYS A 1 94 ? -15.911 -2.093 6.682 1.00 94.50 94 LYS A C 1
ATOM 752 O O . LYS A 1 94 ? -15.639 -2.959 5.852 1.00 94.50 94 LYS A O 1
ATOM 757 N N . ASP A 1 95 ? -15.449 -0.852 6.609 1.00 94.44 95 ASP A N 1
ATOM 758 C CA . ASP A 1 95 ? -14.586 -0.363 5.536 1.00 94.44 95 ASP A CA 1
ATOM 759 C C . ASP A 1 95 ? -13.124 -0.763 5.752 1.00 94.44 95 ASP A C 1
ATOM 761 O O . ASP A 1 95 ? -12.533 -0.438 6.789 1.00 94.44 95 ASP A O 1
ATOM 765 N N . TYR A 1 96 ? -12.504 -1.381 4.744 1.00 96.06 96 TYR A N 1
ATOM 766 C CA . TYR A 1 96 ? -11.121 -1.840 4.836 1.00 96.06 96 TYR A CA 1
ATOM 767 C C . TYR A 1 96 ? -10.292 -1.597 3.569 1.00 96.06 96 TYR A C 1
ATOM 769 O O . TYR A 1 96 ? -10.795 -1.548 2.445 1.00 96.06 96 TYR A O 1
ATOM 777 N N . TRP A 1 97 ? -8.986 -1.460 3.778 1.00 96.88 97 TRP A N 1
ATOM 778 C CA . TRP A 1 97 ? -7.944 -1.562 2.766 1.00 96.88 97 TRP A CA 1
ATOM 779 C C . TRP A 1 97 ? -7.509 -3.016 2.640 1.00 96.88 97 TRP A C 1
ATOM 781 O O . TRP A 1 97 ? -7.163 -3.633 3.648 1.00 96.88 97 TRP A O 1
ATOM 791 N N . LEU A 1 98 ? -7.474 -3.552 1.421 1.00 97.00 98 LEU A N 1
ATOM 792 C CA . LEU A 1 98 ? -6.739 -4.782 1.147 1.00 97.00 98 LEU A CA 1
ATOM 793 C C . LEU A 1 98 ? -5.288 -4.410 0.848 1.00 97.00 98 LEU A C 1
ATOM 795 O O . LEU A 1 98 ? -5.004 -3.693 -0.118 1.00 97.00 98 LEU A O 1
ATOM 799 N N . VAL A 1 99 ? -4.380 -4.896 1.684 1.00 97.31 99 VAL A N 1
ATOM 800 C CA . VAL A 1 99 ? -2.964 -4.538 1.653 1.00 97.31 99 VAL A CA 1
ATOM 801 C C . VAL A 1 99 ? -2.138 -5.776 1.356 1.00 97.31 99 VAL A C 1
ATOM 803 O O . VAL A 1 99 ? -2.294 -6.792 2.029 1.00 97.31 99 VAL A O 1
ATOM 806 N N . LYS A 1 100 ? -1.260 -5.682 0.356 1.00 96.62 100 LYS A N 1
ATOM 807 C CA . LYS A 1 100 ? -0.238 -6.681 0.050 1.00 96.62 100 LYS A CA 1
ATOM 808 C C . LYS A 1 100 ? 1.059 -6.335 0.779 1.00 96.62 100 LYS A C 1
ATOM 810 O O . LYS A 1 100 ? 1.510 -5.188 0.732 1.00 96.62 100 LYS A O 1
ATOM 815 N N . ASN A 1 101 ? 1.663 -7.335 1.403 1.00 96.56 101 ASN A N 1
ATOM 816 C CA . ASN A 1 101 ? 2.951 -7.253 2.077 1.00 96.56 101 ASN A CA 1
ATOM 817 C C . ASN A 1 101 ? 4.031 -8.053 1.318 1.00 96.56 101 ASN A C 1
ATOM 819 O O . ASN A 1 101 ? 3.760 -8.658 0.283 1.00 96.56 101 ASN A O 1
ATOM 823 N N . SER A 1 102 ? 5.266 -8.026 1.819 1.00 94.50 102 SER A N 1
ATOM 824 C CA . SER A 1 102 ? 6.454 -8.634 1.203 1.00 94.50 102 SER A CA 1
ATOM 825 C C . SER A 1 102 ? 7.259 -9.513 2.174 1.00 94.50 102 SER A C 1
ATOM 827 O O . SER A 1 102 ? 8.465 -9.692 2.013 1.00 94.50 102 SER A O 1
ATOM 829 N N . TRP A 1 103 ? 6.606 -10.084 3.192 1.00 92.19 103 TRP A N 1
ATOM 830 C CA . TRP A 1 103 ? 7.232 -10.950 4.206 1.00 92.19 103 TRP A CA 1
ATOM 831 C C . TRP A 1 103 ? 7.093 -12.458 3.927 1.00 92.19 103 TRP A C 1
ATOM 833 O O . TRP A 1 103 ? 7.249 -13.266 4.841 1.00 92.19 103 TRP A O 1
ATOM 843 N N . ARG A 1 104 ? 6.893 -12.831 2.652 1.00 80.44 104 ARG A N 1
ATOM 844 C CA . ARG A 1 104 ? 6.685 -14.208 2.157 1.00 80.44 104 ARG A CA 1
ATOM 845 C C . ARG A 1 104 ? 5.367 -14.844 2.622 1.00 80.44 104 ARG A C 1
ATOM 847 O O . ARG A 1 104 ? 4.644 -14.303 3.455 1.00 80.44 104 ARG A O 1
ATOM 854 N N . ASP A 1 105 ? 5.103 -16.038 2.096 1.00 74.12 105 ASP A N 1
ATOM 855 C CA . ASP A 1 105 ? 3.828 -16.763 2.204 1.00 74.12 105 ASP A CA 1
ATOM 856 C C . ASP A 1 105 ? 3.401 -17.146 3.631 1.00 74.12 105 ASP A C 1
ATOM 858 O O . ASP A 1 105 ? 2.230 -17.431 3.863 1.00 74.12 105 ASP A O 1
ATOM 862 N N . ASN A 1 106 ? 4.319 -17.134 4.603 1.00 82.12 106 ASN A N 1
ATOM 863 C CA . ASN A 1 106 ? 4.003 -17.467 5.999 1.00 82.12 106 ASN A CA 1
ATOM 864 C C . ASN A 1 106 ? 3.357 -16.306 6.769 1.00 82.12 106 ASN A C 1
ATOM 866 O O . ASN A 1 106 ? 3.037 -16.459 7.948 1.00 82.12 106 ASN A O 1
ATOM 870 N N . TRP A 1 107 ? 3.217 -15.139 6.138 1.00 92.88 107 TRP A N 1
ATOM 871 C CA . TRP A 1 107 ? 2.587 -13.977 6.738 1.00 92.88 107 TRP A CA 1
ATOM 872 C C . TRP A 1 107 ? 1.250 -13.669 6.064 1.00 92.88 107 TRP A C 1
ATOM 874 O O . TRP A 1 107 ? 1.149 -13.540 4.841 1.00 92.88 107 TRP A O 1
ATOM 884 N N . GLY A 1 108 ? 0.225 -13.473 6.891 1.00 90.75 108 GLY A N 1
ATOM 885 C CA . GLY A 1 108 ? -1.107 -13.117 6.431 1.00 90.75 108 GLY A CA 1
ATOM 886 C C . GLY A 1 108 ? -1.802 -14.187 5.589 1.00 90.75 108 GLY A C 1
ATOM 887 O O . GLY A 1 108 ? -1.476 -15.368 5.647 1.00 90.75 108 GLY A O 1
ATOM 888 N N . ILE A 1 109 ? -2.824 -13.771 4.840 1.00 90.38 109 ILE A N 1
ATOM 889 C CA . ILE A 1 109 ? -3.569 -14.644 3.927 1.00 90.38 109 ILE A CA 1
ATOM 890 C C . ILE A 1 109 ? -2.972 -14.450 2.538 1.00 90.38 109 ILE A C 1
ATOM 892 O O . ILE A 1 109 ? -3.295 -13.472 1.865 1.00 90.38 109 ILE A O 1
ATOM 896 N N . ASN A 1 110 ? -2.097 -15.362 2.110 1.00 89.62 110 ASN A N 1
ATOM 897 C CA . ASN A 1 110 ? -1.390 -15.269 0.827 1.00 89.62 110 ASN A CA 1
ATOM 898 C C . ASN A 1 110 ? -0.666 -13.918 0.649 1.00 89.62 110 ASN A C 1
ATOM 900 O O . ASN A 1 110 ? -0.812 -13.276 -0.388 1.00 89.62 110 ASN A O 1
ATOM 904 N N . GLU A 1 111 ? 0.067 -13.458 1.670 1.00 93.44 111 GLU A N 1
ATOM 905 C CA . GLU A 1 111 ? 0.745 -12.147 1.716 1.00 93.44 111 GLU A CA 1
ATOM 906 C C . GLU A 1 111 ? -0.183 -10.926 1.863 1.00 93.44 111 GLU A C 1
ATOM 908 O O . GLU A 1 111 ? 0.288 -9.783 1.836 1.00 93.44 111 GLU A O 1
ATOM 913 N N . PHE A 1 112 ? -1.493 -11.127 2.028 1.00 95.19 112 PHE A N 1
ATOM 914 C CA . PHE A 1 112 ? -2.457 -10.043 2.205 1.00 95.19 112 PHE A CA 1
ATOM 915 C C . PHE A 1 112 ? -2.968 -9.932 3.637 1.00 95.19 112 PHE A C 1
ATOM 917 O O . PHE A 1 112 ? -3.071 -10.910 4.379 1.00 95.19 112 PHE A O 1
ATOM 924 N N . THR A 1 113 ? -3.371 -8.717 3.990 1.00 96.19 113 THR A N 1
ATOM 925 C CA . THR A 1 113 ? -4.170 -8.429 5.179 1.00 96.19 113 THR A CA 1
ATOM 926 C C . THR A 1 113 ? -5.231 -7.375 4.877 1.00 96.19 113 THR A C 1
ATOM 928 O O . THR A 1 113 ? -5.148 -6.641 3.885 1.00 96.19 113 THR A O 1
ATOM 931 N N . ARG A 1 114 ? -6.237 -7.292 5.745 1.00 96.31 114 ARG A N 1
ATOM 932 C CA . ARG A 1 114 ? -7.266 -6.253 5.727 1.00 96.31 114 ARG A CA 1
ATOM 933 C C . ARG A 1 114 ? -6.971 -5.262 6.847 1.00 96.31 114 ARG A C 1
ATOM 935 O O . ARG A 1 114 ? -6.780 -5.682 7.977 1.00 96.31 114 ARG A O 1
ATOM 942 N N . ILE A 1 115 ? -6.967 -3.964 6.557 1.00 95.50 115 ILE A N 1
ATOM 943 C CA . ILE A 1 115 ? -6.739 -2.890 7.544 1.00 95.50 115 ILE A CA 1
ATOM 944 C C . ILE A 1 115 ? -7.959 -1.969 7.552 1.00 95.50 115 ILE A C 1
ATOM 946 O O . ILE A 1 115 ? -8.363 -1.518 6.483 1.00 95.50 115 ILE A O 1
ATOM 950 N N . PHE A 1 116 ? -8.541 -1.633 8.709 1.00 94.94 116 PHE A N 1
ATOM 951 C CA . PHE A 1 116 ? -9.650 -0.663 8.757 1.00 94.94 116 PHE A CA 1
ATOM 952 C C . PHE A 1 116 ? -9.264 0.665 8.103 1.00 94.94 116 PHE A C 1
ATOM 954 O O . PHE A 1 116 ? -8.231 1.260 8.419 1.00 94.94 116 PHE A O 1
ATOM 961 N N . ARG A 1 117 ? -10.126 1.155 7.212 1.00 91.56 117 ARG A N 1
ATOM 962 C CA . ARG A 1 117 ? -9.875 2.374 6.439 1.00 91.56 117 ARG A CA 1
ATOM 963 C C . ARG A 1 117 ? -10.235 3.646 7.202 1.00 91.56 117 ARG A C 1
ATOM 965 O O . ARG A 1 117 ? -9.449 4.588 7.228 1.00 91.56 117 ARG A O 1
ATOM 972 N N . ASN A 1 118 ? -11.384 3.670 7.871 1.00 86.12 118 ASN A N 1
ATOM 973 C CA . ASN A 1 118 ? -11.910 4.871 8.535 1.00 86.12 118 ASN A CA 1
ATOM 974 C C . ASN A 1 118 ? -11.529 4.925 10.021 1.00 86.12 118 ASN A C 1
ATOM 976 O O . ASN A 1 118 ? -12.378 5.132 10.886 1.00 86.12 118 ASN A O 1
ATOM 980 N N . LYS A 1 119 ? -10.248 4.701 10.327 1.00 88.88 119 LYS A N 1
ATOM 981 C CA . LYS A 1 119 ? -9.738 4.642 11.703 1.00 88.88 119 LYS A CA 1
ATOM 982 C C . LYS A 1 119 ? -8.575 5.610 11.910 1.00 88.88 119 LYS A C 1
ATOM 984 O O . LYS A 1 119 ? -7.449 5.190 12.130 1.00 88.88 119 LYS A O 1
ATOM 989 N N . ASN A 1 120 ? -8.839 6.913 11.791 1.00 89.12 120 ASN A N 1
ATOM 990 C CA . ASN A 1 120 ? -7.881 7.989 12.099 1.00 89.12 120 ASN A CA 1
ATOM 991 C C . ASN A 1 120 ? -6.480 7.804 11.479 1.00 89.12 120 ASN A C 1
ATOM 993 O O . ASN A 1 120 ? -5.475 8.030 12.149 1.00 89.12 120 ASN A O 1
ATOM 997 N N . ASN A 1 121 ? -6.410 7.389 10.207 1.00 91.25 121 ASN A N 1
ATOM 998 C CA . ASN A 1 121 ? -5.142 7.101 9.529 1.00 91.25 121 ASN A CA 1
ATOM 999 C C . ASN A 1 121 ? -4.289 6.054 10.281 1.00 91.25 121 ASN A C 1
ATOM 1001 O O . ASN A 1 121 ? -3.102 6.273 10.537 1.00 91.25 121 ASN A O 1
ATOM 1005 N N . GLN A 1 122 ? -4.906 4.932 10.679 1.00 92.69 122 GLN A N 1
ATOM 1006 C CA . GLN A 1 122 ? -4.201 3.879 11.407 1.00 92.69 122 GLN A CA 1
ATOM 1007 C C . GLN A 1 122 ? -2.955 3.385 10.675 1.00 92.69 122 GLN A C 1
ATOM 1009 O O . GLN A 1 122 ? -2.888 3.385 9.443 1.00 92.69 122 GLN A O 1
ATOM 1014 N N . TYR A 1 123 ? -1.948 3.015 11.465 1.00 94.00 123 TYR A N 1
ATOM 1015 C CA . TYR A 1 123 ? -0.597 2.682 11.009 1.00 94.00 123 TYR A CA 1
ATOM 1016 C C . TYR A 1 123 ? 0.117 3.794 10.222 1.00 94.00 123 TYR A C 1
ATOM 1018 O O . TYR A 1 123 ? 1.204 3.559 9.703 1.00 94.00 123 TYR A O 1
ATOM 1026 N N . GLY A 1 124 ? -0.461 4.996 10.116 1.00 93.94 124 GLY A N 1
ATOM 1027 C CA . GLY A 1 124 ? 0.077 6.081 9.301 1.00 93.94 124 GLY A CA 1
ATOM 1028 C C . GLY A 1 124 ? -0.031 5.837 7.794 1.00 93.94 124 GLY A C 1
ATOM 1029 O O . GLY A 1 124 ? 0.743 6.423 7.044 1.00 93.94 124 GLY A O 1
ATOM 1030 N N . ILE A 1 125 ? -0.974 4.999 7.342 1.00 94.75 125 ILE A N 1
ATOM 1031 C CA . ILE A 1 125 ? -1.085 4.535 5.945 1.00 94.75 125 ILE A CA 1
ATOM 1032 C C . ILE A 1 125 ? -1.163 5.662 4.896 1.00 94.75 125 ILE A C 1
ATOM 1034 O O . ILE A 1 125 ? -0.766 5.483 3.749 1.00 94.75 125 ILE A O 1
ATOM 1038 N N . ALA A 1 126 ? -1.654 6.842 5.270 1.00 93.06 126 ALA A N 1
ATOM 1039 C CA . ALA A 1 126 ? -1.754 8.014 4.407 1.00 93.06 126 ALA A CA 1
ATOM 1040 C C . ALA A 1 126 ? -0.590 9.010 4.571 1.00 93.06 126 ALA A C 1
ATOM 1042 O O . ALA A 1 126 ? -0.664 10.115 4.031 1.00 93.06 126 ALA A O 1
ATOM 1043 N N . ASN A 1 127 ? 0.478 8.668 5.303 1.00 93.69 127 ASN A N 1
ATOM 1044 C CA . ASN A 1 127 ? 1.590 9.590 5.571 1.00 93.69 127 ASN A CA 1
ATOM 1045 C C . ASN A 1 127 ? 2.576 9.694 4.407 1.00 93.69 127 ASN A C 1
ATOM 1047 O O . ASN A 1 127 ? 3.137 10.764 4.159 1.00 93.69 127 ASN A O 1
ATOM 1051 N N . ALA A 1 128 ? 2.758 8.606 3.662 1.00 94.25 128 ALA A N 1
ATOM 1052 C CA . ALA A 1 128 ? 3.461 8.619 2.392 1.00 94.25 128 ALA A CA 1
ATOM 1053 C C . ALA A 1 128 ? 2.731 7.727 1.405 1.00 94.25 128 ALA A C 1
ATOM 1055 O O . ALA A 1 128 ? 2.643 6.518 1.593 1.00 94.25 128 ALA A O 1
ATOM 1056 N N . ILE A 1 129 ? 2.234 8.350 0.347 1.00 93.75 129 ILE A N 1
ATOM 1057 C CA . ILE A 1 129 ? 1.469 7.696 -0.703 1.00 93.75 129 ILE A CA 1
ATOM 1058 C C . ILE A 1 129 ? 2.188 7.997 -2.015 1.00 93.75 129 ILE A C 1
ATOM 1060 O O . ILE A 1 129 ? 2.383 9.167 -2.368 1.00 93.75 129 ILE A O 1
ATOM 1064 N N . ILE A 1 130 ? 2.597 6.945 -2.718 1.00 92.62 130 ILE A N 1
ATOM 1065 C CA . ILE A 1 130 ? 3.325 7.024 -3.983 1.00 92.62 130 ILE A CA 1
ATOM 1066 C C . ILE A 1 130 ? 2.710 6.039 -4.974 1.00 92.62 130 ILE A C 1
ATOM 1068 O O . ILE A 1 130 ? 2.375 4.909 -4.623 1.00 92.62 130 ILE A O 1
ATOM 1072 N N . TYR A 1 131 ? 2.583 6.449 -6.231 1.00 88.94 131 TYR A N 1
ATOM 1073 C CA . TYR A 1 131 ? 2.091 5.579 -7.296 1.00 88.94 131 TYR A CA 1
ATOM 1074 C C . TYR A 1 131 ? 2.856 5.807 -8.605 1.00 88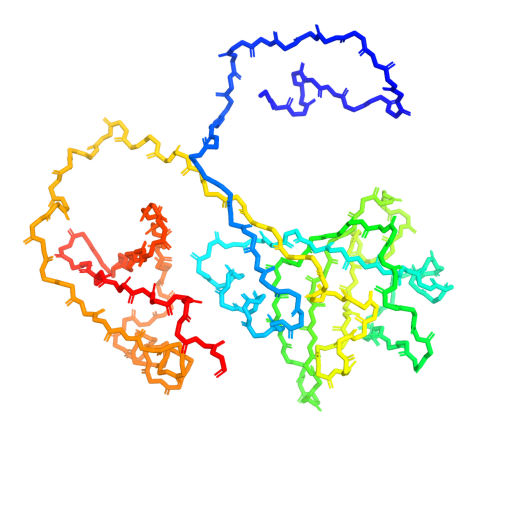.94 131 TYR A C 1
ATOM 1076 O O . TYR A 1 131 ? 3.215 6.947 -8.915 1.00 88.94 131 TYR A O 1
ATOM 1084 N N . PRO A 1 132 ? 3.115 4.746 -9.387 1.00 86.25 132 PRO A N 1
ATOM 1085 C CA . PRO A 1 132 ? 3.735 4.867 -10.696 1.00 86.25 132 PRO A CA 1
ATOM 1086 C C . PRO A 1 132 ? 2.701 5.152 -11.793 1.00 86.25 132 PRO A C 1
ATOM 1088 O O . PRO A 1 132 ? 1.567 4.685 -11.745 1.00 86.25 132 PRO A O 1
ATOM 1091 N N . VAL A 1 133 ? 3.130 5.855 -12.837 1.00 80.44 133 VAL A N 1
ATOM 1092 C CA . VAL A 1 133 ? 2.441 5.966 -14.127 1.00 80.44 133 VAL A CA 1
ATOM 1093 C C . VAL A 1 133 ? 3.384 5.412 -15.186 1.00 80.44 133 VAL A C 1
ATOM 1095 O O . VAL A 1 133 ? 4.476 5.941 -15.398 1.00 80.44 133 VAL A O 1
ATOM 1098 N N . LEU A 1 134 ? 2.989 4.317 -15.827 1.00 79.56 134 LEU A N 1
ATOM 1099 C CA . LEU A 1 134 ? 3.818 3.623 -16.812 1.00 79.56 134 LEU A CA 1
ATOM 1100 C C . LEU A 1 134 ? 3.696 4.281 -18.192 1.00 79.56 134 LEU A C 1
ATOM 1102 O O . LEU A 1 134 ? 2.631 4.771 -18.563 1.00 79.56 134 LEU A O 1
ATOM 1106 N N . ASN A 1 135 ? 4.770 4.253 -18.983 1.00 71.75 135 ASN A N 1
ATOM 1107 C CA . ASN A 1 135 ? 4.680 4.539 -20.412 1.00 71.75 135 ASN A CA 1
ATOM 1108 C C . ASN A 1 135 ? 4.014 3.344 -21.093 1.00 71.75 135 ASN A C 1
ATOM 1110 O O . ASN A 1 135 ? 4.649 2.316 -21.335 1.00 71.75 135 ASN A O 1
ATOM 1114 N N . ILE A 1 136 ? 2.731 3.476 -21.409 1.00 59.78 136 ILE A N 1
ATOM 1115 C CA . ILE A 1 136 ? 2.013 2.471 -22.186 1.00 59.78 136 ILE A CA 1
ATOM 1116 C C . ILE A 1 136 ? 2.343 2.735 -23.661 1.00 59.78 136 ILE A C 1
ATOM 1118 O O . ILE A 1 136 ? 1.726 3.583 -24.303 1.00 59.78 136 ILE A O 1
ATOM 1122 N N . TYR A 1 137 ? 3.371 2.065 -24.189 1.00 42.03 137 TYR A N 1
ATOM 1123 C CA . TYR A 1 137 ? 3.651 2.059 -25.627 1.00 42.03 137 TYR A CA 1
ATOM 1124 C C . TYR A 1 137 ? 2.567 1.226 -26.324 1.00 42.03 137 TYR A C 1
ATOM 1126 O O . TYR A 1 137 ? 2.670 0.005 -26.404 1.00 42.03 137 TYR A O 1
ATOM 1134 N N . ASP A 1 138 ? 1.514 1.875 -26.821 1.00 44.72 138 ASP A N 1
ATOM 1135 C CA . ASP A 1 138 ? 0.603 1.246 -27.777 1.00 44.72 138 ASP A CA 1
ATOM 1136 C C . ASP A 1 138 ? 1.180 1.433 -29.186 1.00 44.72 138 ASP A C 1
ATOM 1138 O O . ASP A 1 138 ? 0.943 2.441 -29.854 1.00 44.72 138 ASP A O 1
ATOM 1142 N N . SER A 1 139 ? 1.974 0.462 -29.643 1.00 35.53 139 SER A N 1
ATOM 1143 C CA . SER A 1 139 ? 2.521 0.433 -31.006 1.00 35.53 139 SER A CA 1
ATOM 1144 C C . SER A 1 139 ? 1.446 0.279 -32.094 1.00 35.53 139 SER A C 1
ATOM 1146 O O . SER A 1 139 ? 1.778 0.312 -33.278 1.00 35.53 139 SER A O 1
ATOM 1148 N N . THR A 1 140 ? 0.163 0.148 -31.729 1.00 39.00 140 THR A N 1
ATOM 1149 C CA . THR A 1 140 ? -0.949 -0.058 -32.666 1.00 39.00 140 THR A CA 1
ATOM 1150 C C . THR A 1 140 ? -1.929 1.113 -32.756 1.00 39.00 140 THR A C 1
ATOM 1152 O O . THR A 1 140 ? -2.783 1.114 -33.645 1.00 39.00 140 THR A O 1
ATOM 1155 N N . LYS A 1 141 ? -1.813 2.152 -31.913 1.00 41.78 141 LYS A N 1
ATOM 1156 C CA . LYS A 1 141 ? -2.754 3.288 -31.919 1.00 41.78 141 LYS A CA 1
ATOM 1157 C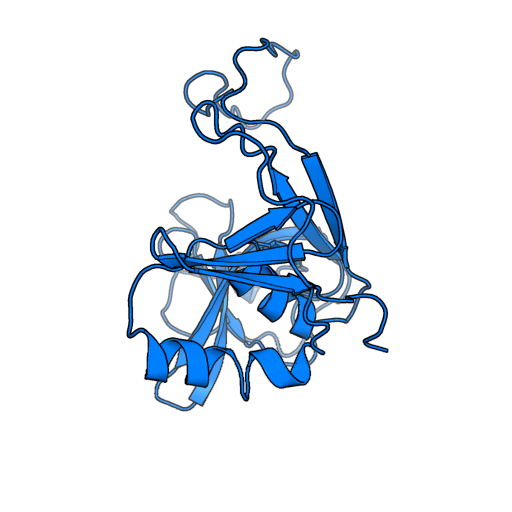 C . LYS A 1 141 ? -2.043 4.632 -32.037 1.00 41.78 141 LYS A C 1
ATOM 1159 O O . LYS A 1 141 ? -1.515 5.189 -31.083 1.00 41.78 141 LYS A O 1
ATOM 1164 N N . SER A 1 142 ? -2.100 5.191 -33.245 1.00 31.44 142 SER A N 1
ATOM 1165 C CA . SER A 1 142 ? -1.724 6.576 -33.551 1.00 31.44 142 SER A CA 1
ATOM 1166 C C . SER A 1 142 ? -2.352 7.590 -32.570 1.00 31.44 142 SER A C 1
ATOM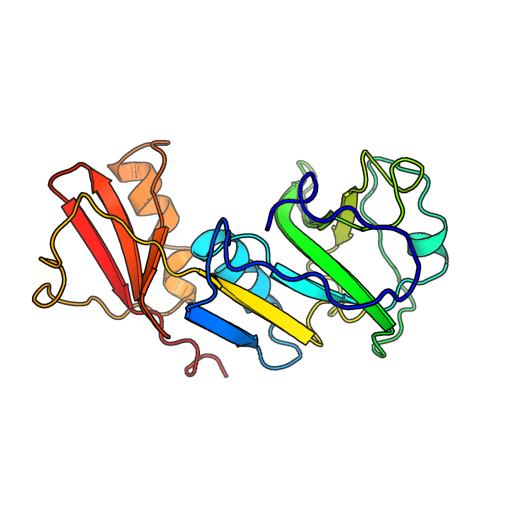 1168 O O . SER A 1 142 ? -3.514 7.406 -32.186 1.00 31.44 142 SER A O 1
ATOM 1170 N N . PRO A 1 143 ? -1.676 8.708 -32.237 1.00 40.09 143 PRO A N 1
ATOM 1171 C CA . PRO A 1 143 ? -2.155 9.697 -31.273 1.00 40.09 143 PRO A CA 1
ATOM 1172 C C . PRO A 1 143 ? -3.269 10.572 -31.876 1.00 40.09 143 PRO A C 1
ATOM 1174 O O . PRO A 1 143 ? -3.041 11.709 -32.272 1.00 40.09 143 PRO A O 1
ATOM 1177 N N . LYS A 1 144 ? -4.503 10.059 -31.929 1.00 38.94 144 LYS A N 1
ATOM 1178 C CA . LYS A 1 144 ? -5.719 10.826 -32.288 1.00 38.94 144 LYS A CA 1
ATOM 1179 C C . LYS A 1 144 ? -6.478 11.376 -31.065 1.00 38.94 144 LYS A C 1
ATOM 1181 O O . LYS A 1 144 ? -7.676 11.632 -31.142 1.00 38.94 144 LYS A O 1
ATOM 1186 N N . TYR A 1 145 ? -5.807 11.532 -29.922 1.00 42.28 145 TYR A N 1
ATOM 1187 C CA . TYR A 1 145 ? -6.435 11.946 -28.654 1.00 42.28 145 TYR A CA 1
ATOM 1188 C C . TYR A 1 145 ? -6.155 13.403 -28.245 1.00 42.28 145 TYR A C 1
ATOM 1190 O O . TYR A 1 145 ? -6.642 13.831 -27.203 1.00 42.28 145 TYR A O 1
ATOM 1198 N N . ARG A 1 146 ? -5.411 14.182 -29.047 1.00 37.97 146 ARG A N 1
ATOM 1199 C CA . ARG A 1 146 ? -5.027 15.564 -28.695 1.00 37.97 146 ARG A CA 1
ATOM 1200 C C . ARG A 1 146 ? -6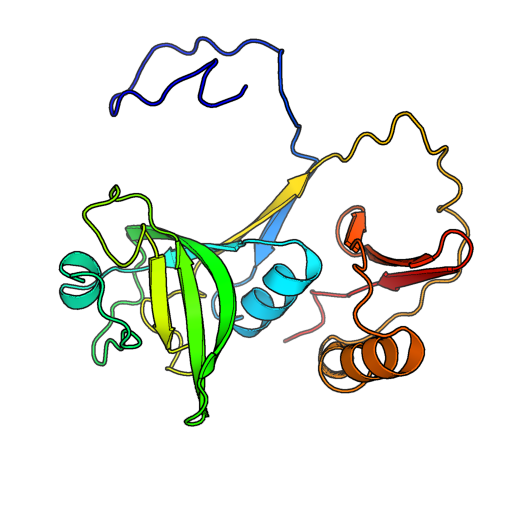.164 16.596 -28.751 1.00 37.97 146 ARG A C 1
ATOM 1202 O O . ARG A 1 146 ? -6.077 17.573 -28.021 1.00 37.97 146 ARG A O 1
ATOM 1209 N N . ASP A 1 147 ? -7.233 16.350 -29.515 1.00 38.06 147 ASP A N 1
ATOM 1210 C CA . ASP A 1 147 ? -8.224 17.394 -29.852 1.00 38.06 147 ASP A CA 1
ATOM 1211 C C . ASP A 1 147 ? -9.658 17.124 -29.349 1.00 38.06 147 ASP A C 1
ATOM 1213 O O . ASP A 1 147 ? -10.623 17.655 -29.898 1.00 38.06 147 ASP A O 1
ATOM 1217 N N . ARG A 1 148 ? -9.852 16.285 -28.318 1.00 42.81 148 ARG A N 1
ATOM 1218 C CA . ARG A 1 148 ? -11.199 16.056 -27.751 1.00 42.81 148 ARG A CA 1
ATOM 1219 C C . ARG A 1 148 ? -11.518 17.040 -26.615 1.00 42.81 148 ARG A C 1
ATOM 1221 O O . ARG A 1 148 ? -10.634 17.338 -25.815 1.00 42.81 148 ARG A O 1
ATOM 1228 N N . PRO A 1 149 ? -12.776 17.510 -26.498 1.00 35.75 149 PRO A N 1
ATOM 1229 C CA . PRO A 1 149 ? -13.186 18.392 -25.410 1.00 35.75 149 PRO A CA 1
ATOM 1230 C C . PRO A 1 149 ? -13.050 17.686 -24.054 1.00 35.75 149 PRO A C 1
ATOM 1232 O O . PRO A 1 149 ? -13.482 16.545 -23.885 1.00 35.75 149 PRO A O 1
ATOM 1235 N N . PHE A 1 150 ? -12.440 18.378 -23.092 1.00 42.81 150 PHE A N 1
ATOM 1236 C CA . PHE A 1 150 ? -12.241 17.900 -21.725 1.00 42.81 150 PHE A CA 1
ATOM 1237 C C . PHE A 1 150 ? -13.441 18.269 -20.853 1.00 42.81 150 PHE A C 1
ATOM 1239 O O . PHE A 1 150 ? -13.916 19.404 -20.906 1.00 42.81 150 PHE A O 1
ATOM 1246 N N . LEU A 1 151 ? -13.878 17.345 -19.995 1.00 39.28 151 LEU A N 1
ATOM 1247 C CA . LEU A 1 151 ? -14.820 17.648 -18.920 1.00 39.28 151 LEU A CA 1
ATOM 1248 C C . LEU A 1 151 ? -14.049 17.703 -17.593 1.00 39.28 151 LEU A C 1
ATOM 1250 O O . LEU A 1 151 ? -13.453 16.711 -17.170 1.00 39.28 151 LEU A O 1
ATOM 1254 N N . ASN A 1 152 ? -14.026 18.878 -16.957 1.00 40.62 152 ASN A N 1
ATOM 1255 C CA . ASN A 1 152 ? -13.415 19.068 -15.640 1.00 40.62 152 ASN A CA 1
ATOM 1256 C C . ASN A 1 152 ? -14.408 18.608 -14.567 1.00 40.62 152 ASN A C 1
ATOM 1258 O O . ASN A 1 152 ? -15.485 19.190 -14.450 1.00 40.62 152 ASN A O 1
ATOM 1262 N N . ILE A 1 153 ? -14.060 17.584 -13.785 1.00 44.06 153 ILE A N 1
ATOM 1263 C CA . ILE A 1 153 ? -14.946 17.041 -12.745 1.00 44.06 153 ILE A CA 1
ATOM 1264 C C . ILE A 1 153 ? -14.193 16.948 -11.416 1.00 44.06 153 ILE A C 1
ATOM 1266 O O . ILE A 1 153 ? -13.080 16.430 -11.353 1.00 44.06 153 ILE A O 1
ATOM 1270 N N . SER A 1 154 ? -14.814 17.446 -10.343 1.00 44.00 154 SER A N 1
ATOM 1271 C CA . SER A 1 154 ? -14.311 17.307 -8.970 1.00 44.00 154 SER A CA 1
ATOM 1272 C C . SER A 1 154 ? -14.530 15.880 -8.439 1.00 44.00 154 SER A C 1
ATOM 1274 O O . SER A 1 154 ? -15.573 15.279 -8.692 1.00 44.00 154 SER A O 1
ATOM 1276 N N . ILE A 1 155 ? -13.572 15.341 -7.671 1.00 45.94 155 ILE A N 1
ATOM 1277 C CA . ILE A 1 155 ? -13.543 13.933 -7.206 1.00 45.94 155 ILE A CA 1
ATOM 1278 C C . ILE A 1 155 ? -14.784 13.561 -6.379 1.00 45.94 155 ILE A C 1
ATOM 1280 O O . ILE A 1 155 ? -15.262 12.433 -6.477 1.00 45.94 155 ILE A O 1
ATOM 1284 N N . ARG A 1 156 ? -15.402 14.523 -5.672 1.00 40.59 156 ARG A N 1
ATOM 1285 C CA . ARG A 1 156 ? -16.686 14.315 -4.969 1.00 40.59 156 ARG A CA 1
ATOM 1286 C C . ARG A 1 156 ? -17.801 13.808 -5.890 1.00 40.59 156 ARG A C 1
ATOM 1288 O O . ARG A 1 156 ? -18.691 13.110 -5.430 1.00 40.59 156 ARG A O 1
ATOM 1295 N N . TYR A 1 157 ? -17.760 14.131 -7.179 1.00 43.47 157 TYR A N 1
ATOM 1296 C CA . TYR A 1 157 ? -18.775 13.713 -8.147 1.00 43.47 157 TYR A CA 1
ATOM 1297 C C . TYR A 1 157 ? -18.457 12.369 -8.817 1.00 43.47 157 TYR A C 1
ATOM 1299 O O . TYR A 1 157 ? -19.331 11.775 -9.447 1.00 43.47 157 TYR A O 1
ATOM 1307 N N . VAL A 1 158 ? -17.231 11.859 -8.671 1.00 49.75 158 VAL A N 1
ATOM 1308 C CA . VAL A 1 158 ? -16.793 10.606 -9.303 1.00 49.75 158 VAL A CA 1
ATOM 1309 C C . VAL A 1 158 ? -17.446 9.404 -8.633 1.00 49.75 158 VAL A C 1
ATOM 1311 O O . VAL A 1 158 ? -18.050 8.586 -9.323 1.00 49.75 158 VAL A O 1
ATOM 1314 N N . GLU A 1 159 ? -17.393 9.337 -7.300 1.00 44.16 159 GLU A N 1
ATOM 1315 C CA . GLU A 1 159 ? -18.001 8.243 -6.530 1.00 44.16 159 GLU A CA 1
ATOM 1316 C C . GLU A 1 159 ? -19.534 8.295 -6.555 1.00 44.16 159 GLU A C 1
ATOM 1318 O O . GLU A 1 159 ? -20.178 7.264 -6.722 1.00 44.16 159 GLU A O 1
ATOM 1323 N N . TYR A 1 160 ? -20.123 9.490 -6.432 1.00 45.78 160 TYR A N 1
ATOM 1324 C CA . TYR A 1 160 ? -21.569 9.631 -6.220 1.00 45.78 160 TYR A CA 1
ATOM 1325 C C . TYR A 1 160 ? -22.398 9.759 -7.500 1.00 45.78 160 TYR A C 1
ATOM 1327 O O . TYR A 1 160 ? -23.572 9.401 -7.491 1.00 45.78 160 TYR A O 1
ATOM 1335 N N . PHE A 1 161 ? -21.822 10.255 -8.598 1.00 49.44 161 PHE A N 1
ATOM 1336 C CA . PHE A 1 161 ? -22.578 10.503 -9.831 1.00 49.44 161 PHE A CA 1
ATOM 1337 C C . PHE A 1 161 ? -22.002 9.765 -11.035 1.00 49.44 161 PHE A C 1
ATOM 1339 O O . PHE A 1 161 ? -22.761 9.188 -11.807 1.00 49.44 161 PHE A O 1
ATOM 1346 N N . PHE A 1 162 ? -20.678 9.739 -11.206 1.00 53.75 162 PHE A N 1
ATOM 1347 C CA . PHE A 1 162 ? -20.075 9.238 -12.443 1.00 53.75 162 PHE A CA 1
ATOM 1348 C C . PHE A 1 162 ? -19.911 7.714 -12.490 1.00 53.75 162 PHE A C 1
ATOM 1350 O O . PHE A 1 162 ? -20.285 7.110 -13.492 1.00 53.75 162 PHE A O 1
ATOM 1357 N N . LEU A 1 163 ? -19.412 7.070 -11.428 1.00 52.53 163 LEU A N 1
ATOM 1358 C CA . LEU A 1 163 ? -19.322 5.603 -11.376 1.00 52.53 163 LEU A CA 1
ATOM 1359 C C . LEU A 1 163 ? -20.699 4.922 -11.463 1.00 52.53 163 LEU A C 1
ATOM 1361 O O . LEU A 1 163 ? -20.847 4.026 -12.296 1.00 52.53 163 LEU A O 1
ATOM 1365 N N . PRO A 1 164 ? -21.720 5.346 -10.690 1.00 54.22 164 PRO A N 1
ATOM 1366 C CA . PRO A 1 164 ? -23.057 4.771 -10.793 1.00 54.22 164 PRO A CA 1
ATOM 1367 C C . PRO A 1 164 ? -23.664 4.971 -12.182 1.00 54.22 164 PRO A C 1
ATOM 1369 O O . PRO A 1 164 ? -24.257 4.042 -12.718 1.00 54.22 164 PRO A O 1
ATOM 1372 N N . LEU A 1 165 ? -23.466 6.142 -12.802 1.00 55.00 165 LEU A N 1
ATOM 1373 C CA . LEU A 1 165 ? -23.959 6.434 -14.150 1.00 55.00 165 LEU A CA 1
ATOM 1374 C C . LEU A 1 165 ? -23.245 5.603 -15.226 1.00 55.00 165 LEU A C 1
ATOM 1376 O O . LEU A 1 165 ? -23.902 5.100 -16.130 1.00 55.00 165 LEU A O 1
ATOM 1380 N N . ILE A 1 166 ? -21.925 5.412 -15.135 1.00 54.25 166 ILE A N 1
ATOM 1381 C CA . ILE A 1 166 ? -21.182 4.537 -16.057 1.00 54.25 166 ILE A CA 1
ATOM 1382 C C . ILE A 1 166 ? -21.666 3.087 -15.921 1.00 54.25 166 ILE A C 1
ATOM 1384 O O . ILE A 1 166 ? -21.914 2.433 -16.933 1.00 54.25 166 ILE A O 1
ATOM 1388 N N . LEU A 1 167 ? -21.858 2.601 -14.692 1.00 52.69 167 LEU A N 1
ATOM 1389 C CA . LEU A 1 167 ? -22.374 1.254 -14.431 1.00 52.69 167 LEU A CA 1
ATOM 1390 C C . LEU A 1 167 ? -23.826 1.084 -14.915 1.00 52.69 167 LEU A C 1
ATOM 1392 O O . LEU A 1 167 ? -24.137 0.062 -15.525 1.00 52.69 167 LEU A O 1
ATOM 1396 N N . LEU A 1 168 ? -24.685 2.092 -14.716 1.00 55.12 168 LEU A N 1
ATOM 1397 C CA . LEU A 1 168 ? -26.072 2.132 -15.203 1.00 55.12 168 LEU A CA 1
ATOM 1398 C C . LEU A 1 168 ? -26.161 2.153 -16.733 1.00 55.12 168 LEU A C 1
ATOM 1400 O O . LEU A 1 168 ? -27.013 1.480 -17.305 1.00 55.12 168 LEU A O 1
ATOM 1404 N N . LEU A 1 169 ? -25.306 2.932 -17.400 1.00 48.97 169 LEU A N 1
ATOM 1405 C CA . LEU A 1 169 ? -25.373 3.128 -18.850 1.00 48.97 169 LEU A CA 1
ATOM 1406 C C . LEU A 1 169 ? -24.661 2.028 -19.649 1.00 48.97 169 LEU A C 1
ATOM 1408 O O . LEU A 1 169 ? -25.056 1.761 -20.783 1.00 48.97 169 LEU A O 1
ATOM 1412 N N . TYR A 1 170 ? -23.614 1.403 -19.100 1.00 51.91 170 TYR A N 1
ATOM 1413 C CA . TYR A 1 170 ? -22.723 0.525 -19.875 1.00 51.91 170 TYR A CA 1
ATOM 1414 C C . TYR A 1 170 ? -22.557 -0.892 -19.303 1.00 51.91 170 TYR A C 1
ATOM 1416 O O . TYR A 1 170 ? -21.960 -1.747 -19.967 1.00 51.91 170 TYR A O 1
ATOM 1424 N N . GLY A 1 171 ? -23.125 -1.173 -18.124 1.00 48.53 171 GLY A N 1
ATOM 1425 C CA . GLY A 1 171 ? -23.007 -2.463 -17.442 1.00 48.53 171 GLY A CA 1
ATOM 1426 C C . GLY A 1 171 ? -21.580 -2.769 -16.966 1.00 48.53 171 GLY A C 1
ATOM 1427 O O . GLY A 1 171 ? -20.659 -1.976 -17.146 1.00 48.53 171 GLY A O 1
ATOM 1428 N N . HIS A 1 172 ? -21.374 -3.946 -16.365 1.00 51.25 172 HIS A N 1
ATOM 1429 C CA . HIS A 1 172 ? -20.067 -4.426 -15.881 1.00 51.25 172 HIS A CA 1
ATOM 1430 C C . HIS A 1 172 ? -19.101 -4.820 -17.019 1.00 51.25 172 HIS A C 1
ATOM 1432 O O . HIS A 1 172 ? -18.558 -5.924 -17.039 1.00 51.25 172 HIS A O 1
ATOM 1438 N N . LYS A 1 173 ? -18.887 -3.951 -18.008 1.00 41.88 173 LYS A N 1
ATOM 1439 C CA . LYS A 1 173 ? -17.826 -4.143 -19.002 1.00 41.88 173 LYS A CA 1
ATOM 1440 C C . LYS A 1 173 ? -16.509 -3.561 -18.475 1.00 41.88 173 LYS A C 1
ATOM 1442 O O . LYS A 1 173 ? -16.536 -2.535 -17.798 1.00 41.88 173 LYS A O 1
ATOM 1447 N N . PRO A 1 174 ? -15.359 -4.193 -18.766 1.00 40.62 174 PRO A N 1
ATOM 1448 C CA . PRO A 1 174 ? -14.070 -3.714 -18.287 1.00 40.62 174 PRO A CA 1
ATOM 1449 C C . PRO A 1 174 ? -13.747 -2.366 -18.942 1.00 40.62 174 PRO A C 1
ATOM 1451 O O . PRO A 1 174 ? -13.471 -2.297 -20.137 1.00 40.62 174 PRO A O 1
ATOM 1454 N N . ALA A 1 175 ? -13.793 -1.288 -18.161 1.00 43.50 175 ALA A N 1
ATOM 1455 C CA . ALA A 1 175 ? -13.292 0.009 -18.586 1.00 43.50 175 ALA A CA 1
ATOM 1456 C C . ALA A 1 175 ? -11.776 0.043 -18.371 1.00 43.50 175 ALA A C 1
ATOM 1458 O O . ALA A 1 175 ? -11.289 -0.182 -17.264 1.00 43.50 175 ALA A O 1
ATOM 1459 N N . THR A 1 176 ? -11.016 0.320 -19.427 1.00 40.16 176 THR A N 1
ATOM 1460 C CA . THR A 1 176 ? -9.575 0.566 -19.310 1.00 40.16 176 THR A CA 1
ATOM 1461 C C . THR A 1 176 ? -9.366 2.044 -19.006 1.00 40.16 176 THR A C 1
ATOM 1463 O O . THR A 1 176 ? -9.744 2.888 -19.822 1.00 40.16 176 THR A O 1
ATOM 1466 N N . ALA A 1 177 ? -8.780 2.353 -17.850 1.00 42.81 177 ALA A N 1
ATOM 1467 C CA . ALA A 1 177 ? -8.312 3.692 -17.521 1.00 42.81 177 ALA A CA 1
ATOM 1468 C C . ALA A 1 177 ? -6.910 3.900 -18.114 1.00 42.81 177 ALA A C 1
ATOM 1470 O O . ALA A 1 177 ? -5.969 3.194 -17.759 1.00 42.81 177 ALA A O 1
ATOM 1471 N N . LEU A 1 178 ? -6.765 4.855 -19.034 1.00 38.28 178 LEU A N 1
ATOM 1472 C CA . LEU A 1 178 ? -5.453 5.311 -19.507 1.00 38.28 178 LEU A CA 1
ATOM 1473 C C . LEU A 1 178 ? -5.136 6.649 -18.843 1.00 38.28 178 LEU A C 1
ATOM 1475 O O . LEU A 1 178 ? -5.881 7.617 -19.026 1.00 38.28 178 LEU A O 1
ATOM 1479 N N . VAL A 1 179 ? -4.048 6.677 -18.072 1.00 38.72 179 VAL A N 1
ATOM 1480 C CA . VAL A 1 179 ? -3.546 7.871 -17.384 1.00 38.72 179 VAL A CA 1
ATOM 1481 C C . VAL A 1 179 ? -2.483 8.526 -18.261 1.00 38.72 179 VAL A C 1
ATOM 1483 O O . VAL A 1 179 ? -1.428 7.939 -18.495 1.00 38.72 179 VAL A O 1
ATOM 1486 N N . TYR A 1 180 ? -2.751 9.736 -18.752 1.00 34.91 180 TYR A N 1
ATOM 1487 C CA . TYR A 1 180 ? -1.784 10.527 -19.519 1.00 34.91 180 TYR A CA 1
ATOM 1488 C C . TYR A 1 180 ? -1.308 11.731 -18.705 1.00 34.91 180 TYR A C 1
ATOM 1490 O O . TYR A 1 180 ? -2.071 12.666 -18.443 1.00 34.91 180 TYR A O 1
ATOM 1498 N N . GLY A 1 181 ? -0.022 11.728 -18.344 1.00 44.81 181 GLY A N 1
ATOM 1499 C CA . GLY A 1 181 ? 0.599 12.817 -17.592 1.00 44.81 181 GLY A CA 1
ATOM 1500 C C . GLY A 1 181 ? -0.083 13.066 -16.244 1.00 44.81 181 GLY A C 1
ATOM 1501 O O . GLY A 1 181 ? -0.568 12.143 -15.597 1.00 44.81 181 GLY A O 1
ATOM 1502 N N . GLN A 1 182 ? -0.107 14.324 -15.810 1.00 39.91 182 GLN A N 1
ATOM 1503 C CA . GLN A 1 182 ? -0.410 14.662 -14.420 1.00 39.91 182 GLN A CA 1
ATOM 1504 C C . GLN A 1 182 ? -1.918 14.729 -14.087 1.00 39.91 182 GLN A C 1
ATOM 1506 O O . GLN A 1 182 ? -2.248 14.799 -12.911 1.00 39.91 182 GLN A O 1
ATOM 1511 N N . TYR A 1 183 ? -2.847 14.685 -15.062 1.00 51.59 183 TYR A N 1
ATOM 1512 C CA . TYR A 1 183 ? -4.258 15.020 -14.773 1.00 51.59 183 TYR A CA 1
ATOM 1513 C C . TYR A 1 183 ? -5.343 14.380 -15.658 1.00 51.59 183 TYR A C 1
ATOM 1515 O O . TYR A 1 183 ? -6.468 14.870 -15.627 1.00 51.59 183 TYR A O 1
ATOM 1523 N N . VAL A 1 184 ? -5.090 13.344 -16.466 1.00 45.72 184 VAL A N 1
ATOM 1524 C CA . VAL A 1 184 ? -6.102 12.888 -17.445 1.00 45.72 184 VAL A CA 1
ATOM 1525 C C . VAL A 1 184 ? -6.366 11.389 -17.378 1.00 45.72 184 VAL A C 1
ATOM 1527 O O . VAL A 1 184 ? -5.471 10.590 -17.632 1.00 45.72 184 VAL A O 1
ATOM 1530 N N . MET A 1 185 ? -7.620 11.032 -17.101 1.00 49.97 185 MET A N 1
ATOM 1531 C CA . MET A 1 185 ? -8.161 9.682 -17.163 1.00 49.97 185 MET A CA 1
ATOM 1532 C C . MET A 1 185 ? -9.055 9.512 -18.381 1.00 49.97 185 MET A C 1
ATOM 1534 O O . MET A 1 185 ? -10.051 10.217 -18.533 1.00 49.97 185 MET A O 1
ATOM 1538 N N . THR A 1 186 ? -8.759 8.517 -19.205 1.00 45.84 186 THR A N 1
ATOM 1539 C CA . THR A 1 186 ? -9.661 8.115 -20.288 1.00 45.84 186 THR A CA 1
ATOM 1540 C C . THR A 1 186 ? -10.445 6.881 -19.868 1.00 45.84 186 THR A C 1
ATOM 1542 O O . THR A 1 186 ? -9.825 5.860 -19.598 1.00 45.84 186 THR A O 1
ATOM 1545 N N . PHE A 1 187 ? -11.778 6.939 -19.862 1.00 51.38 187 PHE A N 1
ATOM 1546 C CA . PHE A 1 187 ? -12.627 5.747 -19.807 1.00 51.38 187 PHE A CA 1
ATOM 1547 C C . PHE A 1 187 ? -12.937 5.302 -21.234 1.00 51.38 187 PHE A C 1
ATOM 1549 O O . PHE A 1 187 ? -13.637 6.005 -21.969 1.00 51.38 187 PHE A O 1
ATOM 1556 N N . MET A 1 188 ? -12.417 4.143 -21.633 1.00 43.53 188 MET A N 1
ATOM 1557 C CA . MET A 1 188 ? -12.802 3.487 -22.884 1.00 43.53 188 MET A CA 1
ATOM 1558 C C . MET A 1 188 ? -14.106 2.714 -22.657 1.00 43.53 188 MET A C 1
ATOM 1560 O O . MET A 1 188 ? -14.097 1.671 -22.010 1.00 43.53 188 MET A O 1
ATOM 1564 N N . LEU A 1 189 ? -15.228 3.239 -23.162 1.00 46.56 189 LEU A N 1
ATOM 1565 C CA . LEU A 1 189 ? -16.555 2.622 -23.013 1.00 46.56 189 LEU A CA 1
ATOM 1566 C C . LEU A 1 189 ? -16.852 1.643 -24.167 1.00 46.56 189 LEU A C 1
ATOM 1568 O O . LEU A 1 189 ? -17.543 0.645 -23.975 1.00 46.56 189 LEU A O 1
ATOM 1572 N N . ASN A 1 190 ? -16.313 1.919 -25.365 1.00 45.47 190 ASN A N 1
ATOM 1573 C CA . ASN A 1 190 ? -16.214 1.027 -26.532 1.00 45.47 190 ASN A CA 1
ATOM 1574 C C . ASN A 1 190 ? -15.229 1.619 -27.576 1.00 45.47 190 ASN A C 1
ATOM 1576 O O . ASN A 1 190 ? -14.664 2.687 -27.350 1.00 45.47 190 ASN A O 1
ATOM 1580 N N . GLU A 1 191 ? -15.031 0.969 -28.734 1.00 46.12 191 GLU A N 1
ATOM 1581 C CA . GLU A 1 191 ? -14.111 1.449 -29.792 1.00 46.12 191 GLU A CA 1
ATOM 1582 C C . GLU A 1 191 ? -14.449 2.844 -30.361 1.00 46.12 191 GLU A C 1
ATOM 1584 O O . GLU A 1 191 ? -13.598 3.475 -30.988 1.00 46.12 191 GLU A O 1
ATOM 1589 N N . LYS A 1 192 ? -15.672 3.351 -30.149 1.00 37.69 192 LYS A N 1
ATOM 1590 C CA . LYS A 1 192 ? -16.144 4.635 -30.696 1.00 37.69 192 LYS A CA 1
ATOM 1591 C C . LYS A 1 192 ? -16.232 5.751 -29.650 1.00 37.69 192 LYS A C 1
ATOM 1593 O O . LYS A 1 192 ? -16.098 6.923 -30.008 1.00 37.69 192 LYS A O 1
ATOM 1598 N N . PHE A 1 193 ? -16.411 5.416 -28.373 1.00 41.00 193 PHE A N 1
ATOM 1599 C CA . PHE A 1 193 ? -16.651 6.374 -27.297 1.00 41.00 193 PHE A CA 1
ATOM 1600 C C . PHE A 1 193 ? -15.624 6.248 -26.172 1.00 41.00 193 PHE A C 1
ATOM 1602 O O . PHE A 1 193 ? -15.534 5.238 -25.472 1.00 41.00 193 PHE A O 1
ATOM 1609 N N . SER A 1 194 ? -14.888 7.340 -25.980 1.00 46.31 194 SER A N 1
ATOM 1610 C CA . SER A 1 194 ? -13.972 7.548 -24.866 1.00 46.31 194 SER A CA 1
ATOM 1611 C C . SER A 1 194 ? -14.357 8.835 -24.146 1.00 46.31 194 SER A C 1
ATOM 1613 O O . SER A 1 194 ? -14.454 9.879 -24.799 1.00 46.31 194 SER A O 1
ATOM 1615 N N . ILE A 1 195 ? -14.544 8.782 -22.829 1.00 48.59 195 ILE A N 1
ATOM 1616 C CA . ILE A 1 195 ? -14.707 9.985 -22.005 1.00 48.59 195 ILE A CA 1
ATOM 1617 C C . ILE A 1 195 ? -13.348 10.330 -21.410 1.00 48.59 195 ILE A C 1
ATOM 1619 O O . ILE A 1 195 ? -12.718 9.489 -20.771 1.00 48.59 195 ILE A O 1
ATOM 1623 N N . LEU A 1 196 ? -12.906 11.566 -21.638 1.00 45.81 196 LEU A N 1
ATOM 1624 C CA . LEU A 1 196 ? -11.658 12.100 -21.113 1.00 45.81 196 LEU A CA 1
ATOM 1625 C C . LEU A 1 196 ? -11.976 12.963 -19.889 1.00 45.81 196 LEU A C 1
ATOM 1627 O O . LEU A 1 196 ? -12.450 14.094 -20.020 1.00 45.81 196 LEU A O 1
ATOM 1631 N N . LEU A 1 197 ? -11.767 12.406 -18.701 1.00 49.84 197 LEU A N 1
ATOM 1632 C CA . LEU A 1 197 ? -11.941 13.119 -17.445 1.00 49.84 197 LEU A CA 1
ATOM 1633 C C . LEU A 1 197 ? -10.614 13.731 -17.029 1.00 49.84 197 LEU A C 1
ATOM 1635 O O . LEU A 1 197 ? -9.607 13.033 -16.890 1.00 49.84 197 LEU A O 1
ATOM 1639 N N . ARG A 1 198 ? -10.616 15.049 -16.823 1.00 43.12 198 ARG A N 1
ATOM 1640 C CA . ARG A 1 198 ? -9.480 15.739 -16.225 1.00 43.12 198 ARG A CA 1
ATOM 1641 C C . ARG A 1 198 ? -9.731 15.879 -14.730 1.00 43.12 198 ARG A C 1
ATOM 1643 O O . ARG A 1 198 ? -10.652 16.591 -14.328 1.00 43.12 198 ARG A O 1
ATOM 1650 N N . PHE A 1 199 ? -8.925 15.207 -13.917 1.00 49.25 199 PHE A N 1
ATOM 1651 C CA . PHE A 1 199 ? -8.972 15.365 -12.466 1.00 49.25 199 PHE A CA 1
ATOM 1652 C C . PHE A 1 199 ? -7.978 16.438 -12.072 1.00 49.25 199 PHE A C 1
ATOM 1654 O O . PHE A 1 199 ? -6.804 16.303 -12.384 1.00 49.25 199 PHE A O 1
ATOM 1661 N N . ASN A 1 200 ? -8.427 17.495 -11.399 1.00 42.78 200 ASN A N 1
ATOM 1662 C CA . ASN A 1 200 ? -7.516 18.409 -10.723 1.00 42.78 200 ASN A CA 1
ATOM 1663 C C . ASN A 1 200 ? -7.350 17.925 -9.279 1.00 42.78 200 ASN A C 1
ATOM 1665 O O . ASN A 1 200 ? -8.254 18.058 -8.457 1.00 42.78 200 ASN A O 1
ATOM 1669 N N . LEU A 1 201 ? -6.203 17.305 -9.013 1.00 45.41 201 LEU A N 1
ATOM 1670 C CA . LEU A 1 201 ? -5.826 16.785 -7.702 1.00 45.41 201 LEU A CA 1
ATOM 1671 C C . LEU A 1 201 ? -5.220 17.871 -6.793 1.00 45.41 201 LEU A C 1
ATOM 1673 O O . LEU A 1 201 ? -4.896 17.571 -5.654 1.00 45.41 201 LEU A O 1
ATOM 1677 N N . ASP A 1 202 ? -5.083 19.118 -7.243 1.00 39.50 202 ASP A N 1
ATOM 1678 C CA . ASP A 1 202 ? -4.552 20.214 -6.418 1.00 39.50 202 ASP A CA 1
ATOM 1679 C C . ASP A 1 202 ? -5.662 21.025 -5.729 1.00 39.50 202 ASP A C 1
ATOM 1681 O O . ASP A 1 202 ? -5.395 21.813 -4.824 1.00 39.50 202 ASP A O 1
ATOM 1685 N N . SER A 1 203 ? -6.929 20.828 -6.114 1.00 40.69 203 SER A N 1
ATOM 1686 C CA . SER A 1 203 ? -8.069 21.589 -5.583 1.00 40.69 203 SER A CA 1
ATOM 1687 C C . SER A 1 203 ? -8.779 20.936 -4.390 1.00 40.69 203 SER A C 1
ATOM 1689 O O . SER A 1 203 ? -9.888 21.352 -4.060 1.00 40.69 203 SER A O 1
ATOM 1691 N N . MET A 1 204 ? -8.204 19.902 -3.768 1.00 41.91 204 MET A N 1
ATOM 1692 C CA . MET A 1 204 ? -8.772 19.261 -2.570 1.00 41.91 204 MET A CA 1
ATOM 1693 C C . MET A 1 204 ? -7.948 19.616 -1.333 1.00 41.91 204 MET A C 1
ATOM 1695 O O . MET A 1 204 ? -7.195 18.794 -0.813 1.00 41.91 204 MET A O 1
ATOM 1699 N N . ASN A 1 205 ? -8.073 20.873 -0.908 1.00 33.16 205 ASN A N 1
ATOM 1700 C CA . ASN A 1 205 ? -7.749 21.285 0.458 1.00 33.16 205 ASN A CA 1
ATOM 1701 C C . ASN A 1 205 ? -8.997 21.176 1.332 1.00 33.16 205 ASN A C 1
ATOM 1703 O O . ASN A 1 205 ? -10.089 21.523 0.826 1.00 33.16 205 ASN A O 1
#

Radius of gyration: 19.2 Å; chains: 1; bounding box: 53×39×53 Å